Protein AF-A0A7J4SCI4-F1 (afdb_monomer_lite)

Foldseek 3Di:
DDQDAAAAEEDEPDALVLPDPSSVVLVVCVVVVGQYKYQDQQQDIDTPPDDSDDDHHALVRHPLLVVCARYQEYEYELVLCVDDPRSVSNVVVNLVVCVVNVHAYAYEYDDDPVCSCSSCVVCQVVLVSHQEYEEELVNLQVVCVVVVHDDDSDPVRSLVSQLVCCVVSVRQWYKYDYQPNQWIWIHHPVGIDIDGNDPPPPDD

Secondary structure (DSSP, 8-state):
-PPPTTEEEE-----TT--SHHHHHHHHHHHTT--EEEE-TTS-EEESSPP-------GGG--HHHHHTTEEEEEEEGGGGSS-HHHHHHHHHHHHHHHHTTPEEEEE----GGGHHHHHHHHGGGGGGEEEEEEEHHHHHHHHHHTTPPP--SHHHHHHHHHHHHHHH--SEEEEEETTTTEEEEEETTEEEEEE-PPP----

pLDDT: mean 89.75, std 12.78, range [29.55, 98.12]

Structure (mmCIF, N/CA/C/O backbone):
data_AF-A0A7J4SCI4-F1
#
_entry.id   AF-A0A7J4SCI4-F1
#
loop_
_atom_site.group_PDB
_atom_site.id
_atom_site.type_symbol
_atom_site.label_atom_id
_atom_site.label_alt_id
_atom_site.label_comp_id
_atom_site.label_asym_id
_atom_site.label_entity_id
_atom_site.label_seq_id
_atom_site.pdbx_PDB_ins_code
_atom_site.Cartn_x
_atom_site.Cartn_y
_atom_site.Cartn_z
_atom_site.occupancy
_atom_site.B_iso_or_equiv
_atom_site.auth_seq_id
_atom_site.auth_comp_id
_atom_site.auth_asym_id
_atom_site.auth_atom_id
_atom_site.pdbx_PDB_model_num
ATOM 1 N N . MET A 1 1 ? 10.887 -16.632 -19.669 1.00 59.00 1 MET A N 1
ATOM 2 C CA . MET A 1 1 ? 9.845 -17.418 -18.967 1.00 59.00 1 MET A CA 1
ATOM 3 C C . MET A 1 1 ? 8.505 -16.771 -19.295 1.00 59.00 1 MET A C 1
ATOM 5 O O . MET A 1 1 ? 8.490 -15.555 -19.408 1.00 59.00 1 MET A O 1
ATOM 9 N N . ALA A 1 2 ? 7.427 -17.518 -19.547 1.00 78.19 2 ALA A N 1
ATOM 10 C CA . ALA A 1 2 ? 6.128 -16.898 -19.846 1.00 78.19 2 ALA A CA 1
ATOM 11 C C . ALA A 1 2 ? 5.482 -16.390 -18.546 1.00 78.19 2 ALA A C 1
ATOM 13 O O . ALA A 1 2 ? 5.460 -17.129 -17.561 1.00 78.19 2 ALA A O 1
ATOM 14 N N . ARG A 1 3 ? 4.985 -15.147 -18.533 1.00 84.25 3 ARG A N 1
ATOM 15 C CA . ARG A 1 3 ? 4.351 -14.559 -17.346 1.00 84.25 3 ARG A CA 1
ATOM 16 C C . ARG A 1 3 ? 2.913 -15.088 -17.186 1.00 84.25 3 ARG A C 1
ATOM 18 O O . ARG A 1 3 ? 2.171 -15.082 -18.171 1.00 84.25 3 ARG A O 1
ATOM 25 N N . PRO A 1 4 ? 2.492 -15.537 -15.988 1.00 86.12 4 PRO A N 1
ATOM 26 C CA . PRO A 1 4 ? 1.122 -15.970 -15.754 1.00 86.12 4 PRO A CA 1
ATOM 27 C C . PRO A 1 4 ? 0.154 -14.782 -15.795 1.00 86.12 4 PRO A C 1
ATOM 29 O O . PRO A 1 4 ? 0.479 -13.662 -15.379 1.00 86.12 4 PRO A O 1
ATOM 32 N N . MET A 1 5 ? -1.051 -15.050 -16.303 1.00 90.38 5 MET A N 1
ATOM 33 C CA . MET A 1 5 ? -2.168 -14.108 -16.298 1.00 90.38 5 MET A CA 1
ATOM 34 C C . MET A 1 5 ? -2.769 -14.015 -14.899 1.00 90.38 5 MET A C 1
ATOM 36 O O . MET A 1 5 ? -3.009 -15.026 -14.250 1.00 90.38 5 MET A O 1
ATOM 40 N N . GLY A 1 6 ? -3.073 -12.798 -14.463 1.00 92.25 6 GLY A N 1
ATOM 41 C CA . GLY A 1 6 ? -3.706 -12.542 -13.175 1.00 92.25 6 GLY A CA 1
ATOM 42 C C . GLY A 1 6 ? -2.746 -12.502 -11.983 1.00 92.25 6 GLY A C 1
ATOM 43 O O . GLY A 1 6 ? -3.210 -12.502 -10.843 1.00 92.25 6 GLY A O 1
ATOM 44 N N . ARG A 1 7 ? -1.431 -12.449 -12.235 1.00 95.38 7 ARG A N 1
ATOM 45 C CA . ARG A 1 7 ? -0.393 -12.414 -11.195 1.00 95.38 7 ARG A CA 1
ATOM 46 C C . ARG A 1 7 ? -0.496 -11.195 -10.277 1.00 95.38 7 ARG A C 1
ATOM 48 O O . ARG A 1 7 ? -1.048 -10.155 -10.652 1.00 95.38 7 ARG A O 1
ATOM 55 N N . ILE A 1 8 ? 0.078 -11.334 -9.088 1.00 97.44 8 ILE A N 1
ATOM 56 C CA . ILE A 1 8 ? 0.254 -10.263 -8.106 1.00 97.44 8 ILE A CA 1
ATOM 57 C C . ILE A 1 8 ? 1.709 -9.804 -8.183 1.00 97.44 8 ILE A C 1
ATOM 59 O O . ILE A 1 8 ? 2.610 -10.607 -7.960 1.00 97.44 8 ILE A O 1
ATOM 63 N N . LEU A 1 9 ? 1.942 -8.534 -8.505 1.00 96.44 9 LEU A N 1
ATOM 64 C CA . LEU A 1 9 ? 3.279 -7.953 -8.611 1.00 96.44 9 LEU A CA 1
ATOM 65 C C . LEU A 1 9 ? 3.614 -7.131 -7.373 1.00 96.44 9 LEU A C 1
ATOM 67 O O . LEU A 1 9 ? 2.894 -6.194 -7.047 1.00 96.44 9 LEU A O 1
ATOM 71 N N . GLY A 1 10 ? 4.716 -7.457 -6.708 1.00 94.62 10 GLY A N 1
ATOM 72 C CA . GLY A 1 10 ? 5.330 -6.611 -5.690 1.00 94.62 10 GLY A CA 1
ATOM 73 C C . GLY A 1 10 ? 6.318 -5.624 -6.302 1.00 94.62 10 GLY A C 1
ATOM 74 O O . GLY A 1 10 ? 7.157 -6.015 -7.113 1.00 94.62 10 GLY A O 1
ATOM 75 N N . PHE A 1 11 ? 6.231 -4.359 -5.897 1.00 92.31 11 PHE A N 1
ATOM 76 C CA . PHE A 1 11 ? 7.243 -3.344 -6.173 1.00 92.31 11 PHE A CA 1
ATOM 77 C C . PHE A 1 11 ? 7.423 -2.443 -4.951 1.00 92.31 11 PHE A C 1
ATOM 79 O O . PHE A 1 11 ? 6.489 -1.760 -4.522 1.00 92.31 11 PHE A O 1
ATOM 86 N N . ALA A 1 12 ? 8.629 -2.427 -4.391 1.00 82.00 12 ALA A N 1
ATOM 87 C CA . ALA A 1 12 ? 8.959 -1.555 -3.278 1.00 82.00 12 ALA A CA 1
ATOM 88 C C . ALA A 1 12 ? 10.446 -1.197 -3.256 1.00 82.00 12 ALA A C 1
ATOM 90 O O . ALA A 1 12 ? 11.294 -1.991 -3.653 1.00 82.00 12 ALA A O 1
ATOM 91 N N . SER A 1 13 ? 10.743 -0.023 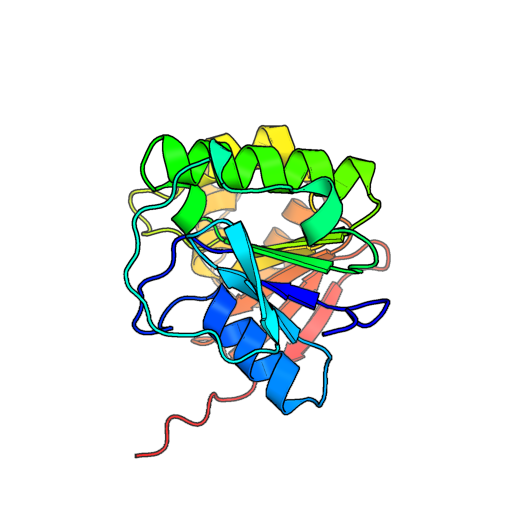-2.704 1.00 71.38 13 SER A N 1
ATOM 92 C CA . SER A 1 13 ? 12.092 0.470 -2.371 1.00 71.38 13 SER A CA 1
ATOM 93 C C . SER A 1 13 ? 12.756 -0.287 -1.196 1.00 71.38 13 SER A C 1
ATOM 95 O O . SER A 1 13 ? 13.824 0.085 -0.722 1.00 71.38 13 SER A O 1
ATOM 97 N N . GLU A 1 14 ? 12.139 -1.369 -0.716 1.00 69.31 14 GLU A N 1
ATOM 98 C CA . GLU A 1 14 ? 12.578 -2.127 0.460 1.00 69.31 14 GLU A CA 1
ATOM 99 C C . GLU A 1 14 ? 14.007 -2.678 0.306 1.00 69.31 14 GLU A C 1
ATOM 101 O O . GLU A 1 14 ? 14.508 -2.869 -0.807 1.00 69.31 14 GLU A O 1
ATOM 106 N N . ASP A 1 15 ? 14.680 -2.866 1.445 1.00 56.97 15 ASP A N 1
ATOM 107 C CA . ASP A 1 15 ? 16.063 -3.336 1.491 1.00 56.97 15 ASP A CA 1
ATOM 108 C C . ASP A 1 15 ? 16.230 -4.713 0.839 1.00 56.97 15 ASP A C 1
ATOM 110 O O . ASP A 1 15 ? 15.318 -5.540 0.804 1.00 56.97 15 ASP A O 1
ATOM 114 N N . SER A 1 16 ? 17.445 -4.976 0.355 1.00 47.44 16 SER A N 1
ATOM 115 C CA . SER A 1 16 ? 17.857 -6.274 -0.195 1.00 47.44 16 SER A CA 1
ATOM 116 C C . SER A 1 16 ? 17.871 -7.405 0.842 1.00 47.44 16 SER A C 1
ATOM 118 O O . SER A 1 16 ? 18.417 -8.460 0.567 1.00 47.44 16 SER A O 1
ATOM 120 N N . GLU A 1 17 ? 17.371 -7.165 2.056 1.00 54.75 17 GLU A N 1
ATOM 121 C CA . GLU A 1 17 ? 17.195 -8.172 3.103 1.00 54.75 17 GLU A CA 1
ATOM 122 C C . GLU A 1 17 ? 15.737 -8.671 3.169 1.00 54.75 17 GLU A C 1
ATOM 124 O O . GLU A 1 17 ? 15.415 -9.535 3.985 1.00 54.75 17 GLU A O 1
ATOM 129 N N . GLY A 1 18 ? 14.836 -8.138 2.327 1.00 61.44 18 GLY A N 1
ATOM 130 C CA . GLY A 1 18 ? 13.443 -8.584 2.250 1.00 61.44 18 GLY A CA 1
ATOM 131 C C . GLY A 1 18 ? 12.624 -8.248 3.500 1.00 61.44 18 GLY A C 1
ATOM 132 O O . GLY A 1 18 ? 11.619 -8.894 3.788 1.00 61.44 18 GLY A O 1
ATOM 133 N N . THR A 1 19 ? 13.028 -7.246 4.284 1.00 68.06 19 THR A N 1
ATOM 134 C CA . THR A 1 19 ? 12.401 -6.986 5.594 1.00 68.06 19 THR A CA 1
ATOM 135 C C . THR A 1 19 ? 11.194 -6.054 5.530 1.00 68.06 19 THR A C 1
ATOM 137 O O . THR A 1 19 ? 10.562 -5.758 6.549 1.00 68.06 19 THR A O 1
ATOM 140 N N . GLY A 1 20 ? 10.861 -5.549 4.347 1.00 83.38 20 GLY A N 1
ATOM 141 C CA . GLY A 1 20 ? 9.793 -4.581 4.202 1.00 83.38 20 GLY A CA 1
ATOM 142 C C . GLY A 1 20 ? 8.387 -5.180 4.100 1.00 83.38 20 GLY A C 1
ATOM 143 O O . GLY A 1 20 ? 8.168 -6.393 4.019 1.00 83.38 20 GLY A O 1
ATOM 144 N N . VAL A 1 21 ? 7.392 -4.297 4.176 1.00 88.56 21 VAL A N 1
ATOM 145 C CA . VAL A 1 21 ? 5.981 -4.679 4.288 1.00 88.56 21 VAL 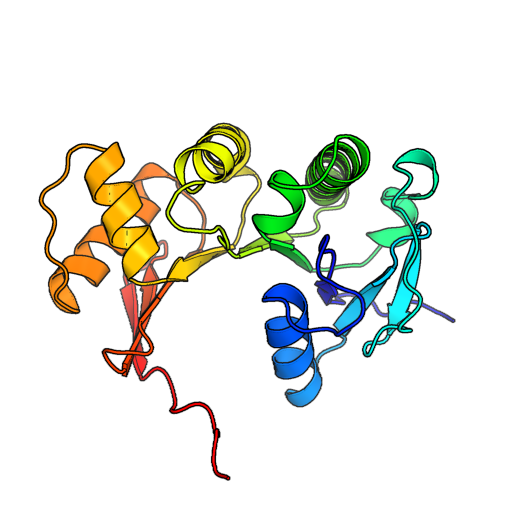A CA 1
ATOM 146 C C . VAL A 1 21 ? 5.439 -5.322 3.012 1.00 88.56 21 VAL A C 1
ATOM 148 O O . VAL A 1 21 ? 4.602 -6.222 3.103 1.00 88.56 21 VAL A O 1
ATOM 151 N N . VAL A 1 22 ? 5.907 -4.903 1.833 1.00 91.44 22 VAL A N 1
ATOM 152 C CA . VAL A 1 22 ? 5.504 -5.498 0.554 1.00 91.44 22 VAL A CA 1
ATOM 153 C C . VAL A 1 22 ? 6.096 -6.893 0.443 1.00 91.44 22 VAL A C 1
ATOM 155 O O . VAL A 1 22 ? 5.364 -7.813 0.082 1.00 91.44 22 VAL A O 1
ATOM 158 N N . HIS A 1 23 ? 7.362 -7.082 0.826 1.00 90.50 23 HIS A N 1
ATOM 159 C CA . HIS A 1 23 ? 7.976 -8.408 0.883 1.00 90.50 23 HIS A CA 1
ATOM 160 C C . HIS A 1 23 ? 7.233 -9.341 1.854 1.00 90.50 23 HIS A C 1
ATOM 162 O O . HIS A 1 23 ? 6.891 -10.466 1.491 1.00 90.50 23 HIS A O 1
ATOM 168 N N . ALA A 1 24 ? 6.873 -8.870 3.052 1.00 89.94 24 ALA A N 1
ATOM 169 C CA . ALA A 1 24 ? 6.115 -9.665 4.023 1.00 89.94 24 ALA A CA 1
ATOM 170 C C . ALA A 1 24 ? 4.729 -10.098 3.497 1.00 89.94 24 ALA A C 1
ATOM 172 O O . ALA A 1 24 ? 4.306 -11.246 3.689 1.00 89.94 24 ALA A O 1
ATOM 173 N N . VAL A 1 25 ? 4.019 -9.200 2.804 1.00 91.56 25 VAL A N 1
ATOM 174 C CA . VAL A 1 25 ? 2.730 -9.520 2.169 1.00 91.56 25 VAL A CA 1
ATOM 175 C C . VAL A 1 25 ? 2.918 -10.478 0.992 1.00 91.56 25 VAL A C 1
ATOM 177 O O . VAL A 1 25 ? 2.173 -11.451 0.885 1.00 91.56 25 VAL A O 1
ATOM 180 N N . ALA A 1 26 ? 3.928 -10.257 0.148 1.00 92.62 26 ALA A N 1
ATOM 181 C CA . ALA A 1 26 ? 4.276 -11.135 -0.967 1.00 92.62 26 ALA A CA 1
ATOM 182 C C . ALA A 1 26 ? 4.595 -12.561 -0.487 1.00 92.62 26 ALA A C 1
ATOM 184 O O . ALA A 1 26 ? 4.033 -13.518 -1.015 1.00 92.62 26 ALA A O 1
ATOM 185 N N . SER A 1 27 ? 5.396 -12.694 0.573 1.00 92.56 27 SER A N 1
ATOM 186 C CA . SER A 1 27 ? 5.711 -13.967 1.231 1.00 92.56 27 SER A CA 1
ATOM 187 C C . SER A 1 27 ? 4.454 -14.690 1.719 1.00 92.56 27 SER A C 1
ATOM 189 O O . SER A 1 27 ? 4.241 -15.868 1.426 1.00 92.56 27 SER A O 1
ATOM 191 N N . SER A 1 28 ? 3.563 -13.961 2.398 1.00 92.56 28 SER A N 1
ATOM 192 C CA . SER A 1 28 ? 2.303 -14.514 2.909 1.00 92.56 28 SER A CA 1
ATOM 193 C C . SER A 1 28 ? 1.387 -14.992 1.779 1.00 92.56 28 SER A C 1
ATOM 195 O O . SER A 1 28 ? 0.795 -16.064 1.870 1.00 92.56 28 SER A O 1
ATOM 197 N N . LEU A 1 29 ? 1.277 -14.221 0.693 1.00 94.75 29 LEU A N 1
ATOM 198 C CA . LEU A 1 29 ? 0.485 -14.588 -0.483 1.00 94.75 29 LEU A CA 1
ATOM 199 C C . LEU A 1 29 ? 1.087 -15.785 -1.225 1.00 94.75 29 LEU A C 1
ATOM 201 O O . LEU A 1 29 ? 0.344 -16.669 -1.645 1.00 94.75 29 LEU A O 1
ATOM 205 N N . HIS A 1 30 ? 2.411 -15.845 -1.345 1.00 93.88 30 HIS A N 1
ATOM 206 C CA . HIS A 1 30 ? 3.110 -16.981 -1.936 1.00 93.88 30 HIS A CA 1
ATOM 207 C C . HIS A 1 30 ? 2.874 -18.268 -1.128 1.00 93.88 30 HIS A C 1
ATOM 209 O O . HIS A 1 30 ? 2.548 -19.302 -1.703 1.00 93.88 30 HIS A O 1
ATOM 215 N N . GLY A 1 31 ? 2.912 -18.193 0.208 1.00 94.25 31 GLY A N 1
ATOM 216 C CA . GLY A 1 31 ? 2.561 -19.313 1.092 1.00 94.25 31 GLY A CA 1
ATOM 217 C C . GLY A 1 31 ? 1.103 -19.786 0.973 1.00 94.25 31 GLY A C 1
ATOM 218 O O . GLY A 1 31 ? 0.789 -20.910 1.360 1.00 94.25 31 GLY A O 1
ATOM 219 N N . LEU A 1 32 ? 0.218 -18.959 0.405 1.00 94.94 32 LEU A N 1
ATOM 220 C CA . LEU A 1 32 ? -1.168 -19.300 0.061 1.00 94.94 32 LEU A CA 1
ATOM 221 C C . LEU A 1 32 ? -1.325 -19.791 -1.391 1.00 94.94 32 LEU A C 1
ATOM 223 O O . LEU A 1 32 ? -2.441 -19.761 -1.918 1.00 94.94 32 LEU A O 1
ATOM 227 N N . ASP A 1 33 ? -0.229 -20.210 -2.032 1.00 93.69 33 ASP A N 1
ATOM 228 C CA . ASP A 1 33 ? -0.187 -20.718 -3.410 1.00 93.69 33 ASP A CA 1
ATOM 229 C C . ASP A 1 33 ? -0.743 -19.703 -4.429 1.00 93.69 33 ASP A C 1
ATOM 231 O O . ASP A 1 33 ? -1.525 -20.018 -5.327 1.00 93.69 33 ASP A O 1
ATOM 235 N N . ARG A 1 34 ? -0.405 -18.419 -4.235 1.00 95.00 34 ARG A N 1
ATOM 236 C CA . ARG A 1 34 ? -0.718 -17.347 -5.190 1.00 95.00 34 ARG A CA 1
ATOM 237 C C . ARG A 1 34 ? 0.463 -17.096 -6.116 1.00 95.00 34 ARG A C 1
ATOM 239 O O . ARG A 1 34 ? 1.615 -17.113 -5.688 1.00 95.00 34 ARG A O 1
ATOM 246 N N . ASP A 1 35 ? 0.152 -16.769 -7.369 1.00 94.81 35 ASP A N 1
ATOM 247 C CA . ASP A 1 35 ? 1.131 -16.367 -8.381 1.00 94.81 35 ASP A CA 1
ATOM 248 C C . ASP A 1 35 ? 1.694 -14.973 -8.066 1.00 94.81 35 ASP A C 1
ATOM 250 O O . ASP A 1 35 ? 1.234 -13.954 -8.592 1.00 94.81 35 ASP A O 1
ATOM 254 N N . VAL A 1 36 ? 2.681 -14.933 -7.172 1.00 96.06 36 VAL A N 1
ATOM 255 C CA . VAL A 1 36 ? 3.377 -13.712 -6.762 1.00 96.06 36 VAL A CA 1
ATOM 256 C C . VAL A 1 36 ? 4.659 -13.549 -7.566 1.00 96.06 36 VAL A C 1
ATOM 258 O O . VAL A 1 36 ? 5.466 -14.470 -7.692 1.00 96.06 36 VAL A O 1
ATOM 261 N N . TRP A 1 37 ? 4.832 -12.357 -8.117 1.00 95.44 37 TRP A N 1
ATOM 262 C CA . TRP A 1 37 ? 6.000 -11.931 -8.871 1.00 95.44 37 TRP A CA 1
ATOM 263 C C . TRP A 1 37 ? 6.561 -10.656 -8.249 1.00 95.44 37 TRP A C 1
ATOM 265 O O . TRP A 1 37 ? 5.858 -9.928 -7.546 1.00 95.44 37 TRP A O 1
ATOM 275 N N . TRP A 1 38 ? 7.830 -10.382 -8.512 1.00 93.88 38 TRP A N 1
ATOM 276 C CA . TRP A 1 38 ? 8.546 -9.247 -7.956 1.00 93.88 38 TRP A CA 1
ATOM 277 C C . TRP A 1 38 ? 9.225 -8.448 -9.058 1.00 93.88 38 TRP A C 1
ATOM 279 O O . TRP A 1 38 ? 9.954 -9.017 -9.872 1.00 93.88 38 TRP A O 1
ATOM 289 N N . ILE A 1 39 ? 8.999 -7.134 -9.061 1.00 93.31 39 ILE A N 1
ATOM 290 C CA . ILE A 1 39 ? 9.715 -6.193 -9.919 1.00 93.31 39 ILE A CA 1
ATOM 291 C C . ILE A 1 39 ? 11.021 -5.826 -9.215 1.00 93.31 39 ILE A C 1
ATOM 293 O O . ILE A 1 39 ? 11.030 -5.229 -8.138 1.00 93.31 39 ILE A O 1
ATOM 297 N N . GLN A 1 40 ? 12.128 -6.209 -9.834 1.00 90.75 40 GLN A N 1
ATOM 298 C CA . GLN A 1 40 ? 13.474 -5.956 -9.351 1.00 90.75 40 GLN A CA 1
ATOM 299 C C . GLN A 1 40 ? 13.895 -4.509 -9.618 1.00 90.75 40 GLN A C 1
ATOM 301 O O . GLN A 1 40 ? 13.360 -3.811 -10.481 1.00 90.75 40 GLN A O 1
ATOM 306 N N . ARG A 1 41 ? 14.909 -4.063 -8.875 1.00 88.81 41 ARG A N 1
ATOM 307 C CA . ARG A 1 41 ? 15.424 -2.686 -8.931 1.00 88.81 41 ARG A CA 1
ATOM 308 C C . ARG A 1 41 ? 16.082 -2.338 -10.275 1.00 88.81 41 ARG A C 1
ATOM 310 O O . ARG A 1 41 ? 16.196 -1.163 -10.603 1.00 88.81 41 ARG A O 1
ATOM 317 N N . ASP A 1 42 ? 16.457 -3.345 -11.066 1.00 89.88 42 ASP A N 1
ATOM 318 C CA . ASP A 1 42 ? 17.030 -3.201 -12.412 1.00 89.88 42 ASP A CA 1
ATOM 319 C C . ASP A 1 42 ? 15.994 -3.192 -13.550 1.00 89.88 42 ASP A C 1
ATOM 321 O O . ASP A 1 42 ? 16.373 -3.253 -14.719 1.00 89.88 42 ASP A O 1
ATOM 325 N N . GLY A 1 43 ? 14.699 -3.121 -13.226 1.00 91.31 43 GLY A N 1
ATOM 326 C CA . GLY A 1 43 ? 13.625 -3.071 -14.217 1.00 91.31 43 GLY A CA 1
ATOM 327 C C . GLY A 1 43 ? 13.223 -4.426 -14.799 1.00 91.31 43 GLY A C 1
ATOM 328 O O . GLY A 1 43 ? 12.388 -4.470 -15.699 1.00 91.31 43 GLY A O 1
ATOM 329 N N . THR A 1 44 ? 13.773 -5.533 -14.290 1.00 92.06 44 THR A N 1
ATOM 330 C CA . THR A 1 44 ? 13.317 -6.891 -14.623 1.00 92.06 44 THR A CA 1
ATOM 331 C C . THR A 1 44 ? 12.289 -7.406 -13.614 1.00 92.06 44 THR A C 1
ATOM 333 O O . THR A 1 44 ? 12.164 -6.872 -12.515 1.00 92.06 44 THR A O 1
ATOM 336 N N . ASP A 1 45 ? 11.554 -8.466 -13.951 1.00 92.69 45 ASP A N 1
ATOM 337 C CA . ASP A 1 45 ? 10.669 -9.167 -13.019 1.00 92.69 45 ASP A CA 1
ATOM 338 C C . ASP A 1 45 ? 10.987 -10.662 -12.913 1.00 92.69 45 ASP A C 1
ATOM 340 O O . ASP A 1 45 ? 11.513 -11.288 -13.836 1.00 92.69 45 ASP A O 1
ATOM 344 N N . CYS A 1 46 ? 10.666 -11.249 -11.761 1.00 92.38 46 CYS A N 1
ATOM 345 C CA . CYS A 1 46 ? 10.852 -12.673 -11.496 1.00 92.38 46 CYS A CA 1
ATOM 346 C C . CYS A 1 46 ? 9.710 -13.239 -10.635 1.00 92.38 46 CYS A C 1
ATOM 348 O O . CYS A 1 46 ? 9.058 -12.484 -9.908 1.00 92.38 46 CYS A O 1
ATOM 350 N N . PRO A 1 47 ? 9.437 -14.556 -10.692 1.00 93.38 47 PRO A N 1
ATOM 351 C CA . PRO A 1 47 ? 8.606 -15.212 -9.688 1.00 93.38 47 PRO A CA 1
ATOM 352 C C . PRO A 1 47 ? 9.201 -15.012 -8.293 1.00 93.38 47 PRO A C 1
ATOM 354 O O . PRO A 1 47 ? 10.415 -15.090 -8.128 1.00 93.38 47 PRO A O 1
ATOM 357 N N . TYR A 1 48 ? 8.354 -14.787 -7.294 1.00 91.06 48 TYR A N 1
ATOM 358 C CA . TYR A 1 48 ? 8.796 -14.701 -5.904 1.00 91.06 48 TYR A CA 1
ATOM 359 C C . TYR A 1 48 ? 9.392 -16.053 -5.441 1.00 91.06 48 TYR A C 1
ATOM 361 O O . TYR A 1 48 ? 8.816 -17.095 -5.774 1.00 91.06 48 TYR A O 1
ATOM 369 N N . PRO A 1 49 ? 10.492 -16.077 -4.658 1.00 89.56 49 PRO A N 1
ATOM 370 C CA . PRO A 1 49 ? 11.181 -14.939 -4.037 1.00 89.56 49 PRO A CA 1
ATOM 371 C C . PRO A 1 49 ? 12.136 -14.190 -4.983 1.00 89.56 49 PRO A C 1
ATOM 373 O O . PRO A 1 49 ? 12.699 -14.800 -5.891 1.00 89.56 49 PRO A O 1
ATOM 376 N N . PRO A 1 50 ? 12.338 -12.876 -4.767 1.00 85.94 50 PRO A N 1
ATOM 377 C CA . PRO A 1 50 ? 13.271 -12.089 -5.563 1.00 85.94 50 PRO A CA 1
ATOM 378 C C . PRO A 1 50 ? 14.730 -12.490 -5.337 1.00 85.94 50 PRO A C 1
ATOM 380 O O . PRO A 1 50 ? 15.085 -13.091 -4.325 1.00 85.94 50 PRO A O 1
ATOM 383 N N . THR A 1 51 ? 15.587 -12.110 -6.282 1.00 76.44 51 THR A N 1
ATOM 384 C CA . THR A 1 51 ? 17.044 -12.210 -6.150 1.00 76.44 51 THR A CA 1
ATOM 385 C C . THR A 1 51 ? 17.592 -11.060 -5.296 1.00 76.44 51 THR A C 1
ATOM 387 O O . THR A 1 51 ? 17.352 -9.895 -5.612 1.00 76.44 51 THR A O 1
ATOM 390 N N . ASP A 1 52 ? 18.360 -11.379 -4.245 1.00 63.62 52 ASP A N 1
ATOM 391 C CA . ASP A 1 52 ? 19.002 -10.409 -3.337 1.00 63.62 52 ASP A CA 1
ATOM 392 C C . ASP A 1 52 ? 20.222 -9.734 -3.982 1.00 63.62 52 ASP A C 1
ATOM 394 O O . ASP A 1 52 ? 21.374 -9.936 -3.590 1.00 63.62 52 ASP A O 1
ATOM 398 N N . GLU A 1 53 ? 19.985 -8.910 -4.998 1.00 64.81 53 GLU A N 1
ATOM 399 C CA . GLU A 1 53 ? 21.010 -8.017 -5.529 1.00 64.81 53 GLU A CA 1
ATOM 400 C C . GLU A 1 53 ? 20.683 -6.576 -5.137 1.00 64.81 53 GLU A C 1
ATOM 402 O O . GLU A 1 53 ? 19.752 -5.957 -5.654 1.00 64.81 53 GLU A O 1
ATOM 407 N N . SER A 1 54 ? 21.476 -6.026 -4.212 1.00 66.88 54 SER A N 1
ATOM 408 C CA . SER A 1 54 ? 21.443 -4.598 -3.899 1.00 66.88 54 SER A CA 1
ATOM 409 C C . SER A 1 54 ? 21.883 -3.807 -5.133 1.00 66.88 54 SER A C 1
ATOM 411 O O . SER A 1 54 ? 23.063 -3.782 -5.492 1.00 66.88 54 SER A O 1
ATOM 413 N N . LYS A 1 55 ? 20.908 -3.209 -5.819 1.00 74.62 55 LYS A N 1
ATOM 414 C CA . LYS A 1 55 ? 21.096 -2.350 -6.992 1.00 74.62 55 LYS A CA 1
ATOM 415 C C . LYS A 1 55 ? 20.410 -1.014 -6.761 1.00 74.62 55 LYS A C 1
ATOM 417 O O . LYS A 1 55 ? 19.326 -0.961 -6.183 1.00 74.62 55 LYS A O 1
ATOM 422 N N . GLU A 1 56 ? 21.011 0.067 -7.238 1.00 85.12 56 GLU A N 1
ATOM 423 C CA . GLU A 1 56 ? 20.335 1.364 -7.305 1.00 85.12 56 GLU A CA 1
ATOM 424 C C . GLU A 1 56 ? 19.152 1.291 -8.283 1.00 85.12 56 GLU A C 1
ATOM 426 O O . GLU A 1 56 ? 19.178 0.528 -9.251 1.00 85.12 56 GLU A O 1
ATOM 431 N N . ILE A 1 57 ? 18.094 2.058 -8.007 1.00 88.50 57 ILE A N 1
ATOM 432 C CA . ILE A 1 57 ? 16.950 2.168 -8.915 1.00 88.50 57 ILE A CA 1
ATOM 433 C C . ILE A 1 57 ? 17.266 3.250 -9.946 1.00 88.50 57 ILE A C 1
ATOM 435 O O . ILE A 1 57 ? 17.661 4.360 -9.604 1.00 88.50 57 ILE A O 1
ATOM 439 N N . HIS A 1 58 ? 17.041 2.931 -11.219 1.00 91.00 58 HIS A N 1
ATOM 440 C CA . HIS A 1 58 ? 17.056 3.906 -12.304 1.00 91.00 58 HIS A CA 1
ATOM 441 C C . HIS A 1 58 ? 15.714 3.853 -13.025 1.00 91.00 58 HIS A C 1
ATOM 443 O O . HIS A 1 58 ? 15.394 2.851 -13.663 1.00 91.00 58 HIS A O 1
ATOM 449 N N . ARG A 1 59 ? 14.933 4.935 -12.986 1.00 90.44 59 ARG A N 1
ATOM 450 C CA . ARG A 1 59 ? 13.564 4.974 -13.535 1.00 90.44 59 ARG A CA 1
ATOM 451 C C . ARG A 1 59 ? 13.479 4.607 -15.019 1.00 90.44 59 ARG A C 1
ATOM 453 O O . ARG A 1 59 ? 12.460 4.100 -15.472 1.00 90.44 59 ARG A O 1
ATOM 460 N N . ALA A 1 60 ? 14.555 4.838 -15.771 1.00 93.25 60 ALA A N 1
ATOM 461 C CA . ALA A 1 60 ? 14.664 4.498 -17.188 1.00 93.25 60 ALA A CA 1
ATOM 462 C C . ALA A 1 60 ? 14.821 2.991 -17.470 1.00 93.25 60 ALA A C 1
ATOM 464 O O . ALA A 1 60 ? 14.692 2.586 -18.621 1.00 93.25 60 ALA A O 1
ATOM 465 N N . ALA A 1 61 ? 15.102 2.168 -16.456 1.00 93.75 61 ALA A N 1
ATOM 466 C CA . ALA A 1 61 ? 15.241 0.722 -16.619 1.00 93.75 61 ALA A CA 1
ATOM 467 C C . ALA A 1 61 ? 13.887 -0.006 -16.721 1.00 93.75 61 ALA A C 1
ATOM 469 O O . ALA A 1 61 ? 13.836 -1.141 -17.184 1.00 93.75 61 ALA A O 1
ATOM 470 N N . PHE A 1 62 ? 12.793 0.634 -16.302 1.00 95.56 62 PHE A N 1
ATOM 471 C CA . PHE A 1 62 ? 11.485 -0.003 -16.185 1.00 95.56 62 PHE A CA 1
ATOM 472 C C . PHE A 1 62 ? 10.653 0.185 -17.455 1.00 95.56 62 PHE A C 1
ATOM 474 O O . PHE A 1 62 ? 10.162 1.281 -17.737 1.00 95.56 62 PHE A O 1
ATOM 481 N N . ASP A 1 63 ? 10.415 -0.909 -18.177 1.00 96.50 63 ASP A N 1
ATOM 482 C CA . ASP A 1 63 ? 9.322 -0.983 -19.146 1.00 96.50 63 ASP A CA 1
ATOM 483 C C . ASP A 1 63 ? 8.027 -1.351 -18.410 1.00 96.50 63 ASP A C 1
ATOM 485 O O . ASP A 1 63 ? 7.647 -2.516 -18.297 1.00 96.50 63 ASP A O 1
ATOM 489 N N . TRP A 1 64 ? 7.360 -0.341 -17.845 1.00 96.62 64 TRP A N 1
ATOM 490 C CA . TRP A 1 64 ? 6.153 -0.548 -17.039 1.00 96.62 64 TRP A CA 1
ATOM 491 C C . TRP A 1 64 ? 5.015 -1.220 -17.805 1.00 96.62 64 TRP A C 1
ATOM 493 O O . TRP A 1 64 ? 4.248 -1.965 -17.199 1.00 96.62 64 TRP A O 1
ATOM 503 N N . HIS A 1 65 ? 4.915 -0.986 -19.115 1.00 94.94 65 HIS A N 1
ATOM 504 C CA . HIS A 1 65 ? 3.909 -1.637 -19.947 1.00 94.94 65 HIS A CA 1
ATOM 505 C C . HIS A 1 65 ? 4.148 -3.150 -19.979 1.00 94.94 65 HIS A C 1
ATOM 507 O O . HIS A 1 65 ? 3.250 -3.929 -19.660 1.00 94.94 65 HIS A O 1
ATOM 513 N N . ASP A 1 66 ? 5.376 -3.576 -20.288 1.00 95.38 66 ASP A N 1
ATOM 514 C CA . ASP A 1 66 ? 5.729 -4.997 -20.323 1.00 95.38 66 ASP A CA 1
ATOM 515 C C . ASP A 1 66 ? 5.647 -5.659 -18.934 1.00 95.38 66 ASP A C 1
ATOM 517 O O . ASP A 1 66 ? 5.096 -6.758 -18.787 1.00 95.38 66 ASP A O 1
ATOM 521 N N . LEU A 1 67 ? 6.136 -4.967 -17.899 1.00 96.25 67 LEU A N 1
ATOM 522 C CA . LEU A 1 67 ? 6.141 -5.451 -16.516 1.00 96.25 67 LEU A CA 1
ATOM 523 C C . LEU A 1 67 ? 4.727 -5.695 -15.980 1.00 96.25 67 LEU A C 1
ATOM 525 O O . LEU A 1 67 ? 4.487 -6.713 -15.327 1.00 96.25 67 LEU A O 1
ATOM 529 N N . LEU A 1 68 ? 3.780 -4.796 -16.262 1.00 96.38 68 LEU A N 1
ATOM 530 C CA . LEU A 1 68 ? 2.405 -4.874 -15.756 1.00 96.38 68 LEU A CA 1
ATOM 531 C C . LEU A 1 68 ? 1.470 -5.686 -16.660 1.00 96.38 68 LEU A C 1
ATOM 533 O O . LEU A 1 68 ? 0.384 -6.067 -16.225 1.00 96.38 68 LEU A O 1
ATOM 537 N N . ASN A 1 69 ? 1.885 -6.023 -17.883 1.00 93.25 69 ASN A N 1
ATOM 538 C CA . ASN A 1 69 ? 1.050 -6.759 -18.827 1.00 93.25 69 ASN A CA 1
ATOM 539 C C . ASN A 1 69 ? 0.534 -8.081 -18.231 1.00 93.25 69 ASN A C 1
ATOM 541 O O . ASN A 1 69 ? 1.306 -8.979 -17.871 1.00 93.25 69 ASN A O 1
ATOM 545 N N . GLY A 1 70 ? -0.790 -8.203 -18.129 1.00 90.94 70 GLY A N 1
ATOM 546 C CA . GLY A 1 70 ? -1.468 -9.383 -17.599 1.00 90.94 70 GLY A CA 1
ATOM 547 C C . GLY A 1 70 ? -1.413 -9.519 -16.076 1.00 90.94 70 GLY A C 1
ATOM 548 O O . GLY A 1 70 ? -1.904 -10.519 -15.549 1.00 90.94 70 GLY A O 1
ATOM 549 N N . ALA A 1 71 ? -0.848 -8.548 -15.355 1.00 96.88 71 ALA A N 1
ATOM 550 C CA . ALA A 1 71 ? -0.930 -8.491 -13.904 1.00 96.88 71 ALA A CA 1
ATOM 551 C C . ALA A 1 71 ? -2.336 -8.083 -13.456 1.00 96.88 71 ALA A C 1
ATOM 553 O O . ALA A 1 71 ? -3.003 -7.261 -14.080 1.00 96.88 71 ALA A O 1
ATOM 554 N N . ARG A 1 72 ? -2.810 -8.673 -12.356 1.00 97.50 72 ARG A N 1
ATOM 555 C CA . ARG A 1 72 ? -4.087 -8.279 -11.750 1.00 97.50 72 ARG A CA 1
ATOM 556 C C . ARG A 1 72 ? -3.897 -7.211 -10.688 1.00 97.50 72 ARG A C 1
ATOM 558 O O . ARG A 1 72 ? -4.735 -6.317 -10.577 1.00 97.50 72 ARG A O 1
ATOM 565 N N . TRP A 1 73 ? -2.836 -7.354 -9.902 1.00 97.94 73 TRP A N 1
ATOM 566 C CA . TRP A 1 73 ? -2.558 -6.534 -8.733 1.00 97.94 73 TRP A CA 1
ATOM 567 C C . TRP A 1 73 ? -1.124 -6.023 -8.763 1.00 97.94 73 TRP A C 1
ATOM 569 O O . TRP A 1 73 ? -0.209 -6.786 -9.064 1.00 97.94 73 TRP A O 1
ATOM 579 N N . LEU A 1 74 ? -0.951 -4.765 -8.376 1.00 97.81 74 LEU A N 1
ATOM 580 C CA . LEU A 1 74 ? 0.321 -4.143 -8.045 1.00 97.81 74 LEU A CA 1
ATOM 581 C C . LEU A 1 74 ? 0.313 -3.806 -6.546 1.00 97.81 74 LEU A C 1
ATOM 583 O O . LEU A 1 74 ? -0.544 -3.055 -6.076 1.00 97.81 74 LEU A O 1
ATOM 587 N N . LEU A 1 75 ? 1.253 -4.380 -5.800 1.00 96.44 75 LEU A N 1
ATOM 588 C CA . LEU A 1 75 ? 1.503 -4.106 -4.389 1.00 96.44 75 LEU A CA 1
ATOM 589 C C . LEU A 1 75 ? 2.619 -3.067 -4.276 1.00 96.44 75 LEU A C 1
ATOM 591 O O . LEU A 1 75 ? 3.715 -3.285 -4.792 1.00 96.44 75 LEU A O 1
ATOM 595 N N . THR A 1 76 ? 2.356 -1.965 -3.577 1.00 94.88 76 THR A N 1
ATOM 596 C CA . THR A 1 76 ? 3.354 -0.917 -3.295 1.00 94.88 76 THR A CA 1
ATOM 597 C C . THR A 1 76 ? 3.265 -0.441 -1.848 1.00 94.88 76 THR A C 1
ATOM 599 O O . THR A 1 76 ? 2.266 -0.691 -1.168 1.00 94.88 76 THR A O 1
ATOM 602 N N . SER A 1 77 ? 4.300 0.254 -1.369 1.00 92.00 77 SER A N 1
ATOM 603 C CA . SER A 1 77 ? 4.331 0.817 -0.016 1.00 92.00 77 SER A CA 1
ATOM 604 C C . SER A 1 77 ? 4.812 2.261 0.052 1.00 92.00 77 SER A C 1
ATOM 606 O O . SER A 1 77 ? 5.519 2.753 -0.833 1.00 92.00 77 SER A O 1
ATOM 608 N N . GLY A 1 78 ? 4.452 2.921 1.158 1.00 89.69 78 GLY A N 1
ATOM 609 C CA . GLY A 1 78 ? 4.840 4.299 1.461 1.00 89.69 78 GLY A CA 1
ATOM 610 C C . GLY A 1 78 ? 6.347 4.535 1.571 1.00 89.69 78 GLY A C 1
ATOM 611 O O . GLY A 1 78 ? 6.798 5.638 1.271 1.00 89.69 78 GLY A O 1
ATOM 612 N N . ARG A 1 79 ? 7.159 3.514 1.881 1.00 85.62 79 ARG A N 1
ATOM 613 C CA . ARG A 1 79 ? 8.624 3.665 1.887 1.00 85.62 79 ARG A CA 1
ATOM 614 C C . ARG A 1 79 ? 9.195 4.073 0.533 1.00 85.62 79 ARG A C 1
ATOM 616 O O . ARG A 1 79 ? 10.108 4.887 0.504 1.00 85.62 79 ARG A O 1
ATOM 623 N N . SER A 1 80 ? 8.594 3.623 -0.569 1.00 84.88 80 SER A N 1
ATOM 624 C CA . SER A 1 80 ? 9.022 4.015 -1.924 1.00 84.88 80 SER A CA 1
ATOM 625 C C . SER A 1 80 ? 8.811 5.501 -2.221 1.00 84.88 80 SER A C 1
ATOM 627 O O . SER A 1 80 ? 9.448 6.047 -3.112 1.00 84.88 80 SER A O 1
ATOM 629 N N . ILE A 1 81 ? 7.939 6.172 -1.462 1.00 90.88 81 ILE A N 1
ATOM 630 C CA . ILE A 1 81 ? 7.726 7.621 -1.549 1.00 90.88 81 ILE A CA 1
ATOM 631 C C . ILE A 1 81 ? 8.807 8.384 -0.771 1.00 90.88 81 ILE A C 1
ATOM 633 O O . ILE A 1 81 ? 9.152 9.504 -1.135 1.00 90.88 81 ILE A O 1
ATOM 637 N N . LEU A 1 82 ? 9.329 7.788 0.304 1.00 88.81 82 LEU A N 1
ATOM 638 C CA . LEU A 1 82 ? 10.378 8.370 1.150 1.00 88.81 82 LEU A CA 1
ATOM 639 C C . LEU A 1 82 ? 11.796 8.126 0.621 1.00 88.81 82 LEU A C 1
ATOM 641 O O . LEU A 1 82 ? 12.751 8.598 1.244 1.00 88.81 82 LEU A O 1
ATOM 645 N N . GLY A 1 83 ? 11.905 7.372 -0.470 1.00 86.19 83 GLY A N 1
ATOM 646 C CA . GLY A 1 83 ? 13.139 7.083 -1.180 1.00 86.19 83 GLY A CA 1
ATOM 647 C C . GLY A 1 83 ? 13.761 8.300 -1.862 1.00 86.19 83 GLY A C 1
ATOM 648 O O . GLY A 1 83 ? 13.366 9.449 -1.639 1.00 86.19 83 GLY A O 1
ATOM 649 N N . ASP A 1 84 ? 14.751 8.043 -2.710 1.00 90.25 84 ASP A N 1
ATOM 650 C CA . ASP A 1 84 ? 15.336 9.083 -3.558 1.00 90.25 84 ASP A CA 1
ATOM 651 C C . ASP A 1 84 ? 14.398 9.508 -4.715 1.00 90.25 84 ASP A C 1
ATOM 653 O O . ASP A 1 84 ? 13.269 9.029 -4.866 1.00 90.25 84 ASP A O 1
ATOM 657 N N . GLU A 1 85 ? 14.850 10.458 -5.542 1.00 92.56 85 GLU A N 1
ATOM 658 C CA . GLU A 1 85 ? 14.066 10.950 -6.684 1.00 92.56 85 GLU A CA 1
ATOM 659 C C . GLU A 1 85 ? 13.758 9.842 -7.709 1.00 92.56 85 GLU A C 1
ATOM 661 O O . GLU A 1 85 ? 12.688 9.849 -8.322 1.00 92.56 85 GLU A O 1
ATOM 666 N N . GLU A 1 86 ? 14.669 8.886 -7.900 1.00 93.12 86 GLU A N 1
ATOM 667 C CA . GLU A 1 86 ? 14.504 7.776 -8.839 1.00 93.12 86 GLU A CA 1
ATOM 668 C C . GLU A 1 86 ? 13.472 6.766 -8.324 1.00 93.12 86 GLU A C 1
ATOM 670 O O . GLU A 1 86 ? 12.613 6.316 -9.089 1.00 93.12 86 GLU A O 1
ATOM 675 N N . GLU A 1 87 ? 13.489 6.461 -7.027 1.00 90.88 87 GLU A N 1
ATOM 676 C CA . GLU A 1 87 ? 12.511 5.596 -6.363 1.00 90.88 87 GLU A CA 1
ATOM 677 C C . GLU A 1 87 ? 11.112 6.211 -6.383 1.00 90.88 87 GLU A C 1
ATOM 679 O O . GLU A 1 87 ? 10.152 5.560 -6.814 1.00 90.88 87 GLU A O 1
ATOM 684 N N . PHE A 1 88 ? 11.001 7.489 -6.013 1.00 92.81 88 PHE A N 1
ATOM 685 C CA . PHE A 1 88 ? 9.740 8.219 -6.075 1.00 92.81 88 PHE A CA 1
ATOM 686 C C . PHE A 1 88 ? 9.195 8.285 -7.510 1.00 92.81 88 PHE A C 1
ATOM 688 O O . PHE A 1 88 ? 8.007 8.026 -7.742 1.00 92.81 88 PHE A O 1
ATOM 695 N N . ALA A 1 89 ? 10.048 8.602 -8.491 1.00 94.31 89 ALA A N 1
ATOM 696 C CA . ALA A 1 89 ? 9.653 8.661 -9.896 1.00 94.31 89 ALA A CA 1
ATOM 697 C C . ALA A 1 89 ? 9.188 7.293 -10.414 1.00 94.31 89 ALA A C 1
ATOM 699 O O . ALA A 1 89 ? 8.175 7.218 -11.112 1.00 94.31 89 ALA A O 1
ATOM 700 N N . SER A 1 90 ? 9.881 6.218 -10.035 1.00 94.44 90 SER A N 1
ATOM 701 C CA . SER A 1 90 ? 9.538 4.844 -10.414 1.00 94.44 90 SER A CA 1
ATOM 702 C C . SER A 1 90 ? 8.203 4.413 -9.809 1.00 94.44 90 SER A C 1
ATOM 704 O O . SER A 1 90 ? 7.328 3.947 -10.535 1.00 94.44 90 SER A O 1
ATOM 706 N N . TRP A 1 91 ? 7.980 4.665 -8.515 1.00 94.06 91 TRP A N 1
ATOM 707 C CA . TRP A 1 91 ? 6.684 4.428 -7.868 1.00 94.06 91 TRP A CA 1
ATOM 708 C C . TRP A 1 91 ? 5.555 5.223 -8.535 1.00 94.06 91 TRP A C 1
ATOM 710 O O . TRP A 1 91 ? 4.474 4.697 -8.806 1.00 94.06 91 TRP A O 1
ATOM 720 N N . SER A 1 92 ? 5.818 6.488 -8.863 1.00 94.62 92 SER A N 1
ATOM 721 C CA . SER A 1 92 ? 4.851 7.348 -9.538 1.00 94.62 92 SER A CA 1
ATOM 722 C C . SER A 1 92 ? 4.486 6.840 -10.937 1.00 94.62 92 SER A C 1
ATOM 724 O O . SER A 1 92 ? 3.315 6.893 -11.326 1.00 94.62 92 SER A O 1
ATOM 726 N N . ALA A 1 93 ? 5.473 6.362 -11.696 1.00 95.44 93 ALA A N 1
ATOM 727 C CA . ALA A 1 93 ? 5.261 5.769 -13.010 1.00 95.44 93 ALA A CA 1
ATOM 728 C C . ALA A 1 93 ? 4.482 4.451 -12.900 1.00 95.44 93 ALA A C 1
ATOM 730 O O . ALA A 1 93 ? 3.493 4.283 -13.612 1.00 95.44 93 ALA A O 1
ATOM 731 N N . ALA A 1 94 ? 4.845 3.583 -11.952 1.00 95.56 94 ALA A N 1
ATOM 732 C CA . ALA A 1 94 ? 4.164 2.317 -11.705 1.00 95.56 94 ALA A CA 1
ATOM 733 C C . ALA A 1 94 ? 2.656 2.505 -11.478 1.00 95.56 94 ALA A C 1
ATOM 735 O O . ALA A 1 94 ? 1.856 1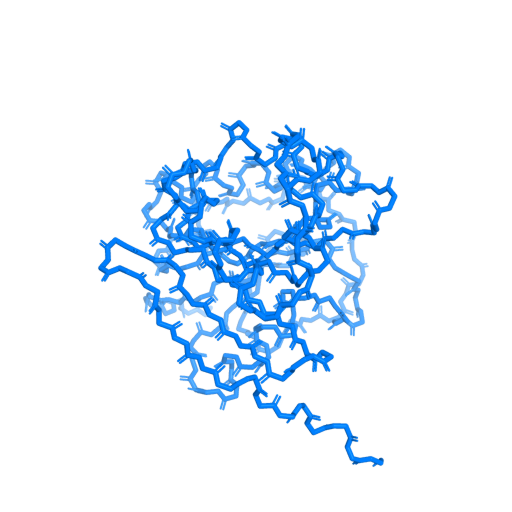.832 -12.121 1.00 95.56 94 ALA A O 1
ATOM 736 N N . LEU A 1 95 ? 2.253 3.471 -10.640 1.00 95.38 95 LEU A N 1
ATOM 737 C CA . LEU A 1 95 ? 0.833 3.780 -10.417 1.00 95.38 95 LEU A CA 1
ATOM 738 C C . LEU A 1 95 ? 0.115 4.248 -11.688 1.00 95.38 95 LEU A C 1
ATOM 740 O O . LEU A 1 95 ? -1.016 3.839 -11.946 1.00 95.38 95 LEU A O 1
ATOM 744 N N . THR A 1 96 ? 0.771 5.101 -12.478 1.00 95.19 96 THR A N 1
ATOM 745 C CA . THR A 1 96 ? 0.194 5.646 -13.716 1.00 95.19 96 THR A CA 1
ATOM 746 C C . THR A 1 96 ? -0.023 4.540 -14.746 1.00 95.19 96 THR A C 1
ATOM 748 O O . THR A 1 96 ? -1.097 4.438 -15.331 1.00 95.19 96 THR A O 1
ATOM 751 N N . PHE A 1 97 ? 0.975 3.680 -14.953 1.00 96.81 97 PHE A N 1
ATOM 752 C CA . PHE A 1 97 ? 0.847 2.559 -15.878 1.00 96.81 97 PHE A CA 1
ATOM 753 C C . PHE A 1 97 ? -0.100 1.481 -15.353 1.00 96.81 97 PHE A C 1
ATOM 755 O O . PHE A 1 97 ? -0.843 0.912 -16.143 1.00 96.81 97 PHE A O 1
ATOM 762 N N . ALA A 1 98 ? -0.158 1.239 -14.041 1.00 96.38 98 ALA A N 1
ATOM 763 C CA . ALA A 1 98 ? -1.125 0.303 -13.474 1.00 96.38 98 ALA A CA 1
ATOM 764 C C . ALA A 1 98 ? -2.565 0.709 -13.813 1.00 96.38 98 ALA A C 1
ATOM 766 O O . ALA A 1 98 ? -3.360 -0.140 -14.210 1.00 96.38 98 ALA A O 1
ATOM 767 N N . GLU A 1 99 ? -2.878 2.006 -13.746 1.00 94.44 99 GLU A N 1
ATOM 768 C CA . GLU A 1 99 ? -4.175 2.531 -14.179 1.00 94.44 99 GLU A CA 1
ATOM 769 C C . GLU A 1 99 ? -4.433 2.284 -15.677 1.00 94.44 99 GLU A C 1
ATOM 771 O O . GLU A 1 99 ? -5.515 1.821 -16.039 1.00 94.44 99 GLU A O 1
ATOM 776 N N . LEU A 1 100 ? -3.439 2.527 -16.541 1.00 94.88 100 LEU A N 1
ATOM 777 C CA . LEU A 1 100 ? -3.554 2.320 -17.993 1.00 94.88 100 LEU A CA 1
ATOM 778 C C . LEU A 1 100 ? -3.736 0.844 -18.378 1.00 94.88 100 LEU A C 1
ATOM 780 O O . LEU A 1 100 ? -4.546 0.537 -19.252 1.00 94.88 100 LEU A O 1
ATOM 784 N N . GLU A 1 101 ? -3.031 -0.066 -17.707 1.00 94.25 101 GLU A N 1
ATOM 785 C CA . GLU A 1 101 ? -3.099 -1.513 -17.956 1.00 94.25 101 GLU A CA 1
ATOM 786 C C . GLU A 1 101 ? -4.295 -2.191 -17.259 1.00 94.25 101 GLU A C 1
ATOM 788 O O . GLU A 1 101 ? -4.498 -3.399 -17.390 1.00 94.25 101 GLU A O 1
ATOM 793 N N . GLY A 1 102 ? -5.089 -1.449 -16.476 1.00 94.69 102 GLY A N 1
ATOM 794 C CA . GLY A 1 102 ? -6.179 -2.013 -15.672 1.00 94.69 102 GLY A CA 1
ATOM 795 C C . GLY A 1 102 ? -5.703 -2.899 -14.509 1.00 94.69 102 GLY A C 1
ATOM 796 O O . GLY A 1 102 ? -6.476 -3.708 -13.980 1.00 94.69 102 GLY A O 1
ATOM 797 N N . THR A 1 103 ? -4.441 -2.749 -14.101 1.00 97.50 103 THR A N 1
ATOM 798 C CA . THR A 1 103 ? -3.868 -3.396 -12.917 1.00 97.50 103 THR A CA 1
ATOM 799 C C . THR A 1 103 ? -4.349 -2.672 -11.661 1.00 97.50 103 THR A C 1
ATOM 801 O O . THR A 1 103 ? -4.253 -1.451 -11.548 1.00 97.50 103 THR A O 1
ATOM 804 N N . LEU A 1 104 ? -4.869 -3.411 -10.680 1.00 98.00 104 LEU A N 1
ATOM 805 C CA . LEU A 1 104 ? -5.359 -2.805 -9.443 1.00 98.00 104 LEU A CA 1
ATOM 806 C C . LEU A 1 104 ? -4.220 -2.524 -8.474 1.00 98.00 104 LEU A C 1
ATOM 808 O O . LEU A 1 104 ? -3.395 -3.392 -8.205 1.00 98.00 104 LEU A O 1
ATOM 812 N N . ASN A 1 105 ? -4.242 -1.347 -7.864 1.00 97.38 105 ASN A N 1
ATOM 813 C CA . ASN A 1 105 ? -3.251 -0.964 -6.866 1.00 97.38 105 ASN A CA 1
ATOM 814 C C . ASN A 1 105 ? -3.710 -1.332 -5.453 1.00 97.38 105 ASN A C 1
ATOM 816 O O . ASN A 1 105 ? -4.753 -0.861 -4.990 1.00 97.38 105 ASN A O 1
ATOM 820 N N . ALA A 1 106 ? -2.903 -2.117 -4.747 1.00 97.50 106 ALA A N 1
ATOM 821 C CA . ALA A 1 106 ? -2.989 -2.265 -3.303 1.00 97.50 106 ALA A CA 1
ATOM 822 C C . ALA A 1 106 ? -1.793 -1.556 -2.665 1.00 97.50 106 ALA A C 1
ATOM 824 O O . ALA A 1 106 ? -0.638 -1.919 -2.889 1.00 97.50 106 ALA A O 1
ATOM 825 N N . PHE A 1 107 ? -2.082 -0.518 -1.891 1.00 97.19 107 PHE A N 1
ATOM 826 C CA . PHE A 1 107 ? -1.073 0.313 -1.260 1.00 97.19 107 PHE A CA 1
ATOM 827 C C . PHE A 1 107 ? -1.048 0.057 0.239 1.00 97.19 107 PHE A C 1
ATOM 829 O O . PHE A 1 107 ? -2.068 0.163 0.926 1.00 97.19 107 PHE A O 1
ATOM 836 N N . ILE A 1 108 ? 0.137 -0.271 0.738 1.00 95.12 108 ILE A N 1
ATOM 837 C CA . ILE A 1 108 ? 0.398 -0.438 2.159 1.00 95.12 108 ILE A CA 1
ATOM 838 C C . ILE A 1 108 ? 0.995 0.862 2.665 1.00 95.12 108 ILE A C 1
ATOM 840 O O . ILE A 1 108 ? 2.111 1.233 2.286 1.00 95.12 108 ILE A O 1
ATOM 844 N N . LEU A 1 109 ? 0.255 1.567 3.517 1.00 93.81 109 LEU A N 1
ATOM 845 C CA . LEU A 1 109 ? 0.824 2.726 4.173 1.00 93.81 109 LEU A CA 1
ATOM 846 C C . LEU A 1 109 ? 1.884 2.214 5.153 1.00 93.81 109 LEU A C 1
ATOM 848 O O . LEU A 1 109 ? 1.589 1.503 6.108 1.00 93.81 109 LEU A O 1
ATOM 852 N N . ASP A 1 110 ? 3.139 2.515 4.849 1.00 89.31 110 ASP A N 1
ATOM 853 C CA . ASP A 1 110 ? 4.295 2.236 5.692 1.00 89.31 110 ASP A CA 1
ATOM 854 C C . ASP A 1 110 ? 5.149 3.494 5.693 1.00 89.31 110 ASP A C 1
ATOM 856 O O . ASP A 1 110 ? 5.566 3.987 4.640 1.00 89.31 110 ASP A O 1
ATOM 860 N N . SER A 1 111 ? 5.334 4.056 6.877 1.00 87.00 111 SER A N 1
ATOM 861 C CA . SER A 1 111 ? 6.105 5.269 7.087 1.00 87.00 111 SER A CA 1
ATOM 862 C C . SER A 1 111 ? 6.549 5.328 8.543 1.00 87.00 111 SER A C 1
ATOM 864 O O . SER A 1 111 ? 5.726 5.061 9.425 1.00 87.00 111 SER A O 1
ATOM 866 N N . PRO A 1 112 ? 7.782 5.771 8.831 1.00 86.50 112 PRO A N 1
ATOM 867 C CA . PRO A 1 112 ? 8.137 6.211 10.173 1.00 86.50 112 PRO A CA 1
ATOM 868 C C . PRO A 1 112 ? 7.151 7.283 10.658 1.00 86.50 112 PRO A C 1
ATOM 870 O O . PRO A 1 112 ? 6.799 8.180 9.888 1.00 86.50 112 PRO A O 1
ATOM 873 N N . SER A 1 113 ? 6.729 7.241 11.925 1.00 85.69 113 SER A N 1
ATOM 874 C CA . SER A 1 113 ? 5.679 8.134 12.451 1.00 85.69 113 SER A CA 1
ATOM 875 C C . SER A 1 113 ? 6.001 9.625 12.256 1.00 85.69 113 SER A C 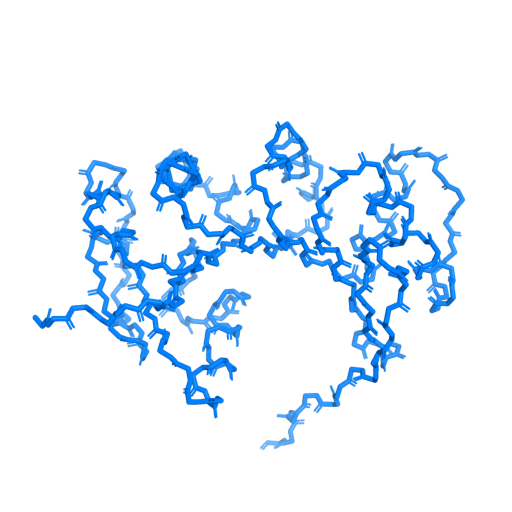1
ATOM 877 O O . SER A 1 113 ? 5.117 10.427 11.977 1.00 85.69 113 SER A O 1
ATOM 879 N N . ASN A 1 114 ? 7.281 10.014 12.316 1.00 89.56 114 ASN A N 1
ATOM 880 C CA . ASN A 1 114 ? 7.729 11.396 12.093 1.00 89.56 114 ASN A CA 1
ATOM 881 C C . ASN A 1 114 ? 7.715 11.845 10.618 1.00 89.56 114 ASN A C 1
ATOM 883 O O . ASN A 1 114 ? 7.959 13.018 10.344 1.00 89.56 114 ASN A O 1
ATOM 887 N N . ARG A 1 115 ? 7.481 10.927 9.675 1.00 92.69 115 ARG A N 1
ATOM 888 C CA . ARG A 1 115 ? 7.412 11.174 8.225 1.00 92.69 115 ARG A CA 1
ATOM 889 C C . ARG A 1 115 ? 6.028 10.861 7.648 1.00 92.69 115 ARG A C 1
ATOM 891 O O . ARG A 1 115 ? 5.860 10.904 6.433 1.00 92.69 115 ARG A O 1
ATOM 898 N N . PHE A 1 116 ? 5.038 10.574 8.497 1.00 94.31 116 PHE A N 1
ATOM 899 C CA . PHE A 1 116 ? 3.677 10.238 8.077 1.00 94.31 116 PHE A CA 1
ATOM 900 C C . PHE A 1 116 ? 3.090 11.283 7.117 1.00 94.31 116 PHE A C 1
ATOM 902 O O . PHE A 1 116 ? 2.610 10.937 6.040 1.00 94.31 116 PHE A O 1
ATOM 909 N N . ASN A 1 117 ? 3.196 12.569 7.467 1.00 94.25 117 ASN A N 1
ATOM 910 C CA . ASN A 1 117 ? 2.648 13.670 6.666 1.00 94.25 117 ASN A CA 1
ATOM 911 C C . ASN A 1 117 ? 3.259 13.753 5.264 1.00 94.25 117 ASN A C 1
ATOM 913 O O . ASN A 1 117 ? 2.559 14.120 4.322 1.00 94.25 117 ASN A O 1
ATOM 917 N N . ASP A 1 118 ? 4.534 13.396 5.119 1.00 93.94 118 ASP A N 1
ATOM 918 C CA . ASP A 1 118 ? 5.225 13.426 3.830 1.00 93.94 118 ASP A CA 1
ATOM 919 C C . ASP A 1 118 ? 4.663 12.349 2.899 1.00 93.94 118 ASP A C 1
ATOM 921 O O . ASP A 1 118 ? 4.373 12.615 1.734 1.00 93.94 118 ASP A O 1
ATOM 925 N N . VAL A 1 119 ? 4.441 11.142 3.431 1.00 94.56 119 VAL A N 1
ATOM 926 C CA . VAL A 1 119 ? 3.832 10.035 2.683 1.00 94.56 119 VAL A CA 1
ATOM 927 C C . VAL A 1 119 ? 2.364 10.333 2.392 1.00 94.56 119 VAL A C 1
ATOM 929 O O . VAL A 1 119 ? 1.928 10.257 1.243 1.00 94.56 119 VAL A O 1
ATOM 932 N N . TRP A 1 120 ? 1.595 10.721 3.409 1.00 95.25 120 TRP A N 1
ATOM 933 C CA . TRP A 1 120 ? 0.166 10.989 3.272 1.00 95.25 120 TRP A CA 1
ATOM 934 C C . TRP A 1 120 ? -0.115 12.144 2.303 1.00 95.25 120 TRP A C 1
ATOM 936 O O . TRP A 1 120 ? -0.997 12.028 1.454 1.00 95.25 120 TRP A O 1
ATOM 946 N N . GLY A 1 121 ? 0.686 13.214 2.341 1.00 94.94 121 GLY A N 1
ATOM 947 C CA . GLY A 1 121 ? 0.575 14.350 1.422 1.00 94.94 121 GLY A CA 1
ATOM 948 C C . GLY A 1 121 ? 0.787 13.985 -0.053 1.00 94.94 121 GLY A C 1
ATOM 949 O O . GLY A 1 121 ? 0.193 14.613 -0.928 1.00 94.94 121 GLY A O 1
ATOM 950 N N . VAL A 1 122 ? 1.574 12.943 -0.339 1.00 94.75 122 VAL A N 1
ATOM 951 C CA . VAL A 1 122 ? 1.754 12.389 -1.694 1.00 94.75 122 VAL A CA 1
ATOM 952 C C . VAL A 1 122 ? 0.623 11.433 -2.076 1.00 94.75 122 VAL A C 1
ATOM 954 O O . VAL A 1 122 ? 0.188 11.416 -3.231 1.00 94.75 122 VAL A O 1
ATOM 957 N N . VAL A 1 123 ? 0.147 10.629 -1.123 1.00 94.75 123 VAL A N 1
ATOM 958 C CA . VAL A 1 123 ? -0.883 9.606 -1.354 1.00 94.75 123 VAL A CA 1
ATOM 959 C C . VAL A 1 123 ? -2.261 10.229 -1.564 1.00 94.75 123 VAL A C 1
ATOM 961 O O . VAL A 1 123 ? -2.967 9.823 -2.484 1.00 94.75 123 VAL A O 1
ATOM 964 N N . VAL A 1 124 ? -2.648 11.234 -0.771 1.00 94.44 124 VAL A N 1
ATOM 965 C CA . VAL A 1 124 ? -3.991 11.848 -0.814 1.00 94.44 124 VAL A CA 1
ATOM 966 C C . VAL A 1 124 ? -4.395 12.323 -2.219 1.00 94.44 124 VAL A C 1
ATOM 968 O O . VAL A 1 124 ? -5.481 11.951 -2.670 1.00 94.44 124 VAL A O 1
ATOM 971 N N . PRO A 1 125 ? -3.559 13.061 -2.979 1.00 93.56 125 PRO A N 1
ATOM 972 C CA . PRO A 1 125 ? -3.893 13.463 -4.348 1.00 93.56 125 PRO A CA 1
ATOM 973 C C . PRO A 1 125 ? -4.129 12.292 -5.314 1.00 93.56 125 PRO A C 1
ATOM 975 O O . PRO A 1 125 ? -4.821 12.451 -6.317 1.00 93.56 125 PRO A O 1
ATOM 978 N N . ARG A 1 126 ? -3.552 11.123 -5.018 1.00 93.19 126 ARG A N 1
ATOM 979 C CA . ARG A 1 126 ? -3.567 9.914 -5.856 1.00 93.19 126 ARG A CA 1
ATOM 980 C C . ARG A 1 126 ? -4.484 8.829 -5.310 1.00 93.19 126 ARG A C 1
ATOM 982 O O . ARG A 1 126 ? -4.579 7.754 -5.892 1.00 93.19 126 ARG A O 1
ATOM 989 N N . ILE A 1 127 ? -5.190 9.099 -4.213 1.00 93.94 127 ILE A N 1
ATOM 990 C CA . ILE A 1 127 ? -5.890 8.076 -3.435 1.00 93.94 127 ILE A CA 1
ATOM 991 C C . ILE A 1 127 ? -6.952 7.327 -4.249 1.00 93.94 127 ILE A C 1
ATOM 993 O O . ILE A 1 127 ? -7.214 6.161 -3.992 1.00 93.94 127 ILE A O 1
ATOM 997 N N . ARG A 1 128 ? -7.499 7.958 -5.297 1.00 90.06 128 ARG A N 1
ATOM 998 C CA . ARG A 1 128 ? -8.460 7.340 -6.226 1.00 90.06 128 ARG A CA 1
ATOM 999 C C . ARG A 1 128 ? -7.857 6.303 -7.176 1.00 90.06 128 ARG A C 1
ATOM 1001 O O . ARG A 1 128 ? -8.607 5.525 -7.748 1.00 90.06 128 ARG A O 1
ATOM 1008 N N . GLN A 1 129 ? -6.537 6.281 -7.347 1.00 94.44 129 GLN A N 1
ATOM 1009 C CA . GLN A 1 129 ? -5.839 5.233 -8.102 1.00 94.44 129 GLN A CA 1
ATOM 1010 C C . GLN A 1 129 ? -5.696 3.945 -7.271 1.00 94.44 129 GLN A C 1
ATOM 1012 O O . GLN A 1 129 ? -5.370 2.879 -7.806 1.00 94.44 129 GLN A O 1
ATOM 1017 N N . LEU A 1 130 ? -5.938 4.033 -5.957 1.00 96.50 130 LEU A N 1
ATOM 1018 C CA . LEU A 1 130 ? -5.832 2.924 -5.020 1.00 96.50 130 LEU A CA 1
ATOM 1019 C C . LEU A 1 130 ? -7.142 2.142 -4.950 1.00 96.50 130 LEU A C 1
ATOM 1021 O O . LEU A 1 130 ? -8.229 2.706 -4.847 1.00 96.50 130 LEU A O 1
ATOM 1025 N N . HIS A 1 131 ? -7.016 0.820 -4.959 1.00 97.69 131 HIS A N 1
ATOM 1026 C CA . HIS A 1 131 ? -8.134 -0.111 -4.830 1.00 97.69 131 HIS A CA 1
ATOM 1027 C C . HIS A 1 131 ? -8.188 -0.734 -3.436 1.00 97.69 131 HIS A C 1
ATOM 1029 O O . HIS A 1 131 ? -9.271 -1.003 -2.918 1.00 97.69 131 HIS A O 1
ATOM 1035 N N . ILE A 1 132 ? -7.017 -0.923 -2.824 1.00 97.88 132 ILE A N 1
ATOM 1036 C CA . ILE A 1 132 ? -6.862 -1.290 -1.418 1.00 97.88 132 ILE A CA 1
ATOM 1037 C C . ILE A 1 132 ? -5.918 -0.281 -0.762 1.00 97.88 132 ILE A C 1
ATOM 1039 O O . ILE A 1 132 ? -4.830 -0.033 -1.282 1.00 97.88 132 ILE A O 1
ATOM 1043 N N . LEU A 1 133 ? -6.323 0.263 0.385 1.00 97.81 133 LEU A N 1
ATOM 1044 C CA . LEU A 1 133 ? -5.471 1.030 1.293 1.00 97.81 133 LEU A CA 1
ATOM 1045 C C . LEU A 1 133 ? -5.349 0.256 2.609 1.00 97.81 133 LEU A C 1
ATOM 1047 O O . LEU A 1 133 ? -6.346 0.090 3.311 1.00 97.81 133 LEU A O 1
ATOM 1051 N N . LEU A 1 134 ? -4.149 -0.230 2.926 1.00 96.81 134 LEU A N 1
ATOM 1052 C CA . LEU A 1 134 ? -3.861 -0.912 4.188 1.00 96.81 134 LEU A CA 1
ATOM 1053 C C . LEU A 1 134 ? -3.275 0.083 5.194 1.00 96.81 134 LEU A C 1
ATOM 1055 O O . LEU A 1 134 ? -2.307 0.772 4.874 1.00 96.81 134 LEU A O 1
ATOM 1059 N N . LEU A 1 135 ? -3.852 0.116 6.393 1.00 96.38 135 LEU A N 1
ATOM 1060 C CA . LEU A 1 135 ? -3.471 0.979 7.507 1.00 96.38 135 LEU A CA 1
ATOM 1061 C C . LEU A 1 135 ? -3.237 0.145 8.769 1.00 96.38 135 LEU A C 1
ATOM 1063 O O . LEU A 1 135 ? -3.953 -0.831 9.024 1.00 96.38 135 LEU A O 1
ATOM 1067 N N . ASP A 1 136 ? -2.283 0.553 9.595 1.00 94.62 136 ASP A N 1
ATOM 1068 C CA . ASP A 1 136 ? -2.216 0.106 10.984 1.00 94.62 136 ASP A CA 1
ATOM 1069 C C . ASP A 1 136 ? -3.022 1.019 11.931 1.00 94.62 136 ASP A C 1
ATOM 1071 O O . ASP A 1 136 ? -3.512 2.087 11.553 1.00 94.62 136 ASP A O 1
ATOM 1075 N N . GLY A 1 137 ? -3.194 0.584 13.181 1.00 94.44 137 GLY A N 1
ATOM 1076 C CA . GLY A 1 137 ? -3.932 1.342 14.191 1.00 94.44 137 GLY A CA 1
ATOM 1077 C C . GLY A 1 137 ? -3.340 2.722 14.504 1.00 94.44 137 GLY A C 1
ATOM 1078 O O . GLY A 1 137 ? -4.094 3.647 14.791 1.00 94.44 137 GLY A O 1
ATOM 1079 N N . GLU A 1 138 ? -2.017 2.887 14.443 1.00 94.06 138 GLU A N 1
ATOM 1080 C CA . GLU A 1 138 ? -1.368 4.178 14.706 1.00 94.06 138 GLU A CA 1
ATOM 1081 C C . GLU A 1 138 ? -1.610 5.146 13.543 1.00 94.06 138 GLU A C 1
ATOM 1083 O O . GLU A 1 138 ? -1.945 6.306 13.761 1.00 94.06 138 GLU A O 1
ATOM 1088 N N . GLN A 1 139 ? -1.556 4.656 12.308 1.00 95.81 139 GLN A N 1
ATOM 1089 C CA . GLN A 1 139 ? -1.847 5.421 11.099 1.00 95.81 139 GLN A CA 1
ATOM 1090 C C . GLN A 1 139 ? -3.308 5.874 11.025 1.00 95.81 139 GLN A C 1
ATOM 1092 O O . GLN A 1 139 ? -3.582 6.980 10.566 1.00 95.81 139 GLN A O 1
ATOM 1097 N N . ILE A 1 140 ? -4.255 5.059 11.502 1.00 97.00 140 ILE A N 1
ATOM 1098 C CA . ILE A 1 140 ? -5.663 5.473 11.626 1.00 97.00 140 ILE A CA 1
ATOM 1099 C C . ILE A 1 140 ? -5.780 6.685 12.565 1.00 97.00 140 ILE A C 1
ATOM 1101 O O . ILE A 1 140 ? -6.465 7.656 12.233 1.00 97.00 140 ILE A O 1
ATOM 1105 N N . ASP A 1 141 ? -5.072 6.661 13.698 1.00 95.75 141 ASP A N 1
ATOM 1106 C CA . ASP A 1 141 ? -5.048 7.773 14.653 1.00 95.75 141 ASP A CA 1
ATOM 1107 C C . ASP A 1 141 ? -4.335 9.014 14.077 1.00 95.75 141 ASP A C 1
ATOM 1109 O O . ASP A 1 141 ? -4.775 10.140 14.320 1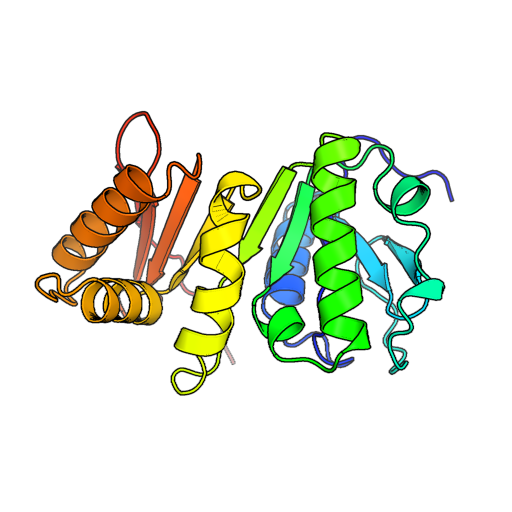.00 95.75 141 ASP A O 1
ATOM 1113 N N . GLU A 1 142 ? -3.261 8.835 13.296 1.00 96.06 142 GLU A N 1
ATOM 1114 C CA . GLU A 1 142 ? -2.572 9.929 12.591 1.00 96.06 142 GLU A CA 1
ATOM 1115 C C . GLU A 1 142 ? -3.495 10.626 11.582 1.00 96.06 142 GLU A C 1
ATOM 1117 O O . GLU A 1 142 ? -3.577 11.856 11.572 1.00 96.06 142 GLU A O 1
ATOM 1122 N N . ILE A 1 143 ? -4.251 9.864 10.781 1.00 96.31 143 ILE A N 1
ATOM 1123 C CA . ILE A 1 143 ? -5.231 10.433 9.841 1.00 96.31 143 ILE A CA 1
ATOM 1124 C C . ILE A 1 143 ? -6.308 11.202 10.607 1.00 96.31 143 ILE A C 1
ATOM 1126 O O . ILE A 1 143 ? -6.609 12.343 10.257 1.00 96.31 143 ILE A O 1
ATOM 1130 N N . ALA A 1 144 ? -6.855 10.627 11.684 1.00 96.81 144 ALA A N 1
ATOM 1131 C CA . ALA A 1 144 ? -7.835 11.321 12.518 1.00 96.81 144 ALA A CA 1
ATOM 1132 C C . ALA A 1 144 ? -7.284 12.642 13.071 1.00 96.81 144 ALA A C 1
ATOM 1134 O O . ALA A 1 144 ? -7.991 13.650 13.075 1.00 96.81 144 ALA A O 1
ATOM 1135 N N . ARG A 1 145 ? -6.016 12.661 13.496 1.00 96.00 145 ARG A N 1
ATOM 1136 C CA . ARG A 1 145 ? -5.352 13.871 13.989 1.00 96.00 145 ARG A CA 1
ATOM 1137 C C . ARG A 1 145 ? -5.190 14.926 12.900 1.00 96.00 145 ARG A C 1
ATOM 1139 O O . ARG A 1 145 ? -5.502 16.088 13.152 1.00 96.00 145 ARG A O 1
ATOM 1146 N N . LEU A 1 146 ? -4.727 14.538 11.711 1.00 94.75 146 LEU A N 1
ATOM 1147 C CA . LEU A 1 146 ? -4.566 15.452 10.576 1.00 94.75 146 LEU A CA 1
ATOM 1148 C C . LEU A 1 146 ? -5.887 16.075 10.137 1.00 94.75 146 LEU A C 1
ATOM 1150 O O . LEU A 1 146 ? -5.952 17.271 9.860 1.00 94.75 146 LEU A O 1
ATOM 1154 N N . GLU A 1 147 ? -6.944 15.273 10.120 1.00 94.06 147 GLU A N 1
ATOM 1155 C CA . GLU A 1 147 ? -8.277 15.701 9.709 1.00 94.06 147 GLU A CA 1
ATOM 1156 C C . GLU A 1 147 ? -9.076 16.358 10.853 1.00 94.06 147 GLU A C 1
ATOM 1158 O O . GLU A 1 147 ? -10.243 16.728 10.682 1.00 94.06 147 GLU A O 1
ATOM 1163 N N . ASN A 1 148 ? -8.448 16.539 12.023 1.00 96.12 148 ASN A N 1
ATOM 1164 C CA . ASN A 1 148 ? -9.019 17.175 13.210 1.00 96.12 148 ASN A CA 1
ATOM 1165 C C . ASN A 1 148 ? -10.295 16.470 13.728 1.00 96.12 148 ASN A C 1
ATOM 1167 O O . ASN A 1 148 ? -11.286 17.103 14.109 1.00 96.12 148 ASN A O 1
ATOM 1171 N N . TRP A 1 149 ? -10.298 15.136 13.715 1.00 97.06 149 TRP A N 1
ATOM 1172 C CA . TRP A 1 149 ? -11.378 14.294 14.240 1.00 97.06 149 TRP A CA 1
ATOM 1173 C C . TRP A 1 149 ? -11.123 13.882 15.693 1.00 97.06 149 TRP A C 1
ATOM 1175 O O . TRP A 1 149 ? -9.976 13.872 16.140 1.00 97.06 149 TRP A O 1
ATOM 1185 N N . PRO A 1 150 ? -12.175 13.513 16.448 1.00 95.19 150 PRO A N 1
ATOM 1186 C CA . PRO A 1 150 ? -11.996 12.880 17.749 1.00 95.19 150 PRO A CA 1
ATOM 1187 C C . PRO A 1 150 ? -11.148 11.612 17.617 1.00 95.19 150 PRO A C 1
ATOM 1189 O O . PRO A 1 150 ? -11.441 10.765 16.776 1.00 95.19 150 PRO A O 1
ATOM 1192 N N . ILE A 1 151 ? -10.117 11.493 18.454 1.00 95.94 151 ILE A N 1
ATOM 1193 C CA . ILE A 1 151 ? -9.247 10.317 18.501 1.00 95.94 151 ILE A CA 1
ATOM 1194 C C . ILE A 1 151 ? -9.757 9.391 19.604 1.00 95.94 151 ILE A C 1
ATOM 1196 O O . ILE A 1 151 ? -9.801 9.778 20.772 1.00 95.94 151 ILE A O 1
ATOM 1200 N N . ASP A 1 152 ? -10.116 8.172 19.221 1.00 96.12 152 ASP A N 1
ATOM 1201 C CA . ASP A 1 152 ? -10.446 7.073 20.122 1.00 96.12 152 ASP A CA 1
ATOM 1202 C C . ASP A 1 152 ? -9.637 5.844 19.694 1.00 96.12 152 ASP A C 1
ATOM 1204 O O . ASP A 1 152 ? -9.976 5.165 18.726 1.00 96.12 152 ASP A O 1
ATOM 1208 N N . SER A 1 153 ? -8.540 5.591 20.410 1.00 95.06 153 SER A N 1
ATOM 1209 C CA . SER A 1 153 ? -7.592 4.515 20.100 1.00 95.06 153 SER A CA 1
ATOM 1210 C C . SER A 1 153 ? -8.083 3.119 20.521 1.00 95.06 153 SER A C 1
ATOM 1212 O O . SER A 1 153 ? -7.323 2.152 20.405 1.00 95.06 153 SER A O 1
ATOM 1214 N N . SER A 1 154 ? -9.319 2.986 21.023 1.00 95.56 154 SER A N 1
ATOM 1215 C CA . SER A 1 154 ? -9.962 1.680 21.208 1.00 95.56 154 SER A CA 1
ATOM 1216 C C . SER A 1 154 ? -10.215 0.991 19.863 1.00 95.56 154 SER A C 1
ATOM 1218 O O . SER A 1 154 ? -10.229 1.629 18.806 1.00 95.56 154 SER A O 1
ATOM 1220 N N . LYS A 1 155 ? -10.442 -0.326 19.888 1.00 95.25 155 LYS A N 1
ATOM 1221 C CA . LYS A 1 155 ? -10.844 -1.092 18.703 1.00 95.25 155 LYS A CA 1
ATOM 1222 C C . LYS A 1 155 ? -12.063 -0.460 18.023 1.00 95.25 155 LYS A C 1
ATOM 1224 O O . LYS A 1 155 ? -12.033 -0.204 16.821 1.00 95.25 155 LYS A O 1
ATOM 1229 N N . GLU A 1 156 ? -13.125 -0.198 18.779 1.00 95.81 156 GLU A N 1
ATOM 1230 C CA . GLU A 1 156 ? -14.384 0.335 18.257 1.00 95.81 156 GLU A CA 1
ATOM 1231 C C . GLU A 1 156 ? -14.200 1.746 17.675 1.00 95.81 156 GLU A C 1
ATOM 1233 O O . GLU A 1 156 ? -14.688 2.032 16.578 1.00 95.81 156 GLU A O 1
ATOM 1238 N N . GLY A 1 157 ? -13.437 2.602 18.362 1.00 96.81 157 GLY A N 1
ATOM 1239 C CA . GLY A 1 157 ? -13.108 3.954 17.906 1.00 96.81 157 GLY A CA 1
ATOM 1240 C C . GLY A 1 157 ? -12.295 3.978 16.610 1.00 96.81 157 GLY A C 1
ATOM 1241 O O . GLY A 1 157 ? -12.613 4.724 15.674 1.00 96.81 157 GLY A O 1
ATOM 1242 N N . ARG A 1 158 ? -11.290 3.104 16.494 1.00 96.94 158 ARG A N 1
ATOM 1243 C CA . ARG A 1 158 ? -10.482 2.962 15.274 1.00 96.94 158 ARG A CA 1
ATOM 1244 C C . ARG A 1 158 ? -11.269 2.363 14.119 1.00 96.94 158 ARG A C 1
ATOM 1246 O O . ARG A 1 158 ? -11.102 2.821 12.994 1.00 96.94 158 ARG A O 1
ATOM 1253 N N . ILE A 1 159 ? -12.169 1.412 14.370 1.00 96.88 159 ILE A N 1
ATOM 1254 C CA . ILE A 1 159 ? -13.070 0.883 13.335 1.00 96.88 159 ILE A CA 1
ATOM 1255 C C . ILE A 1 159 ? -14.017 1.979 12.820 1.00 96.88 159 ILE A C 1
ATOM 1257 O O . ILE A 1 159 ? -14.181 2.131 11.608 1.00 96.88 159 ILE A O 1
ATOM 1261 N N . ALA A 1 160 ? -14.592 2.795 13.709 1.00 97.25 160 ALA A N 1
ATOM 1262 C CA . ALA A 1 160 ? -15.428 3.927 13.308 1.00 97.25 160 ALA A CA 1
ATOM 1263 C C . ALA A 1 160 ? -14.638 4.966 12.488 1.00 97.25 160 ALA A C 1
ATOM 1265 O O . ALA A 1 160 ? -15.134 5.510 11.494 1.00 97.25 160 ALA A O 1
ATOM 1266 N N . THR A 1 161 ? -13.382 5.209 12.870 1.00 98.12 161 THR A N 1
ATOM 1267 C CA . THR A 1 161 ? -12.462 6.082 12.130 1.00 98.12 161 THR A CA 1
ATOM 1268 C C . THR A 1 161 ? -12.117 5.496 10.760 1.00 98.12 161 THR A C 1
ATOM 1270 O O . THR A 1 161 ? -12.195 6.209 9.762 1.00 98.12 161 THR A O 1
ATOM 1273 N N . LEU A 1 162 ? -11.830 4.196 10.669 1.00 97.88 162 LEU A N 1
ATOM 1274 C CA . LEU A 1 162 ? -11.569 3.481 9.417 1.00 97.88 162 LEU A CA 1
ATOM 1275 C C . LEU A 1 162 ? -12.748 3.598 8.439 1.00 97.88 162 LEU A C 1
ATOM 1277 O O . LEU A 1 162 ? -12.563 3.902 7.260 1.00 97.88 162 LEU A O 1
ATOM 1281 N N . GLU A 1 163 ? -13.974 3.424 8.933 1.00 97.56 163 GLU A N 1
ATOM 1282 C CA . GLU A 1 163 ? -15.190 3.593 8.135 1.00 97.56 163 GLU A CA 1
ATOM 1283 C C . GLU A 1 163 ? -15.342 5.039 7.628 1.00 97.56 163 GLU A C 1
ATOM 1285 O O . GLU A 1 163 ? -15.759 5.284 6.491 1.00 97.56 163 GLU A O 1
ATOM 1290 N N . ARG A 1 164 ? -14.975 6.025 8.456 1.00 97.50 164 ARG A N 1
ATOM 1291 C CA . ARG A 1 164 ? -14.941 7.435 8.051 1.00 97.50 164 ARG A CA 1
ATOM 1292 C C . ARG A 1 164 ? -13.886 7.699 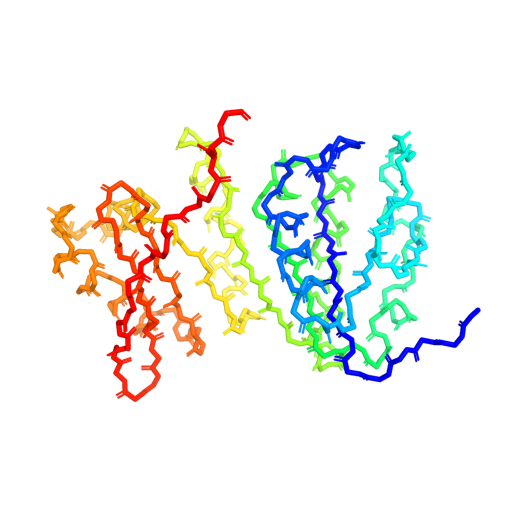6.976 1.00 97.50 164 ARG A C 1
ATOM 1294 O O . ARG A 1 164 ? -14.217 8.388 6.013 1.00 97.50 164 ARG A O 1
ATOM 1301 N N . ILE A 1 165 ? -12.686 7.127 7.100 1.00 97.12 165 ILE A N 1
ATOM 1302 C CA . ILE A 1 165 ? -11.632 7.204 6.076 1.00 97.12 165 ILE A CA 1
ATOM 1303 C C . ILE A 1 165 ? -12.174 6.657 4.754 1.00 97.12 165 ILE A C 1
ATOM 1305 O O . ILE A 1 165 ? -12.171 7.380 3.763 1.00 97.12 165 ILE A O 1
ATOM 1309 N N . HIS A 1 166 ? -12.737 5.444 4.745 1.00 97.12 166 HIS A N 1
ATOM 1310 C CA . HIS A 1 166 ? -13.349 4.848 3.550 1.00 97.12 166 HIS A CA 1
ATOM 1311 C C . HIS A 1 166 ? -14.387 5.773 2.890 1.00 97.12 166 HIS A C 1
ATOM 1313 O O . HIS A 1 166 ? -14.336 6.007 1.682 1.00 97.12 166 HIS A O 1
ATOM 1319 N N . ARG A 1 167 ? -15.300 6.366 3.674 1.00 95.31 167 ARG A N 1
ATOM 1320 C CA . ARG A 1 167 ? -16.328 7.282 3.144 1.00 95.31 167 ARG A CA 1
ATOM 1321 C C . ARG A 1 167 ? -15.756 8.545 2.498 1.00 95.31 167 ARG A C 1
ATOM 1323 O O . ARG A 1 167 ? -16.393 9.093 1.603 1.00 95.31 167 ARG A O 1
ATOM 1330 N N . GLN A 1 168 ? -14.611 9.032 2.964 1.00 94.38 168 GLN A N 1
ATOM 1331 C CA . GLN A 1 168 ? -14.010 10.258 2.443 1.00 94.38 168 GLN A CA 1
ATOM 1332 C C . GLN A 1 168 ? -13.046 10.018 1.285 1.00 94.38 168 GLN A C 1
ATOM 1334 O O . GLN A 1 168 ? -13.003 10.817 0.352 1.00 94.38 168 GLN A O 1
ATOM 1339 N N . THR A 1 169 ? -12.284 8.928 1.332 1.00 94.19 169 THR A N 1
ATOM 1340 C CA . THR A 1 169 ? -11.306 8.597 0.292 1.00 94.19 169 THR A CA 1
ATOM 1341 C C . THR A 1 169 ? -11.957 7.925 -0.912 1.00 94.19 169 THR A C 1
ATOM 1343 O O . THR A 1 169 ? -11.457 8.067 -2.027 1.00 94.19 169 THR A O 1
ATOM 1346 N N . LEU A 1 170 ? -13.084 7.231 -0.698 1.00 92.56 170 LEU A N 1
ATOM 1347 C CA . LEU A 1 170 ? -13.787 6.410 -1.690 1.00 92.56 170 LEU A CA 1
ATOM 1348 C C . LEU A 1 170 ? -12.926 5.275 -2.269 1.00 92.56 170 LEU A C 1
ATOM 1350 O O . LEU A 1 170 ? -13.251 4.731 -3.325 1.00 92.56 170 LEU A O 1
ATOM 1354 N N . VAL A 1 171 ? -11.843 4.904 -1.579 1.00 96.75 171 VAL A N 1
ATOM 1355 C CA . VAL A 1 171 ? -11.060 3.710 -1.913 1.00 96.75 171 VAL A CA 1
ATOM 1356 C C . VAL A 1 171 ? -11.960 2.489 -1.697 1.00 96.75 171 VAL A C 1
ATOM 1358 O O . VAL A 1 171 ? -12.521 2.370 -0.610 1.00 96.75 171 VAL A O 1
ATOM 1361 N N . PRO A 1 172 ? -12.096 1.571 -2.674 1.00 97.00 172 PRO A N 1
ATOM 1362 C CA . PRO A 1 172 ? -13.010 0.428 -2.584 1.00 97.00 172 PRO A CA 1
ATOM 1363 C C . PRO A 1 172 ? -12.866 -0.415 -1.311 1.00 97.00 172 PRO A C 1
ATOM 1365 O O . PRO A 1 172 ? -13.863 -0.893 -0.770 1.00 97.00 172 PRO A O 1
ATOM 1368 N N . HIS A 1 173 ? -11.630 -0.587 -0.839 1.00 97.81 173 HIS A N 1
ATOM 1369 C CA . HIS A 1 173 ? -11.316 -1.297 0.393 1.00 97.81 173 HIS A CA 1
ATOM 1370 C C . HIS A 1 173 ? -10.296 -0.520 1.221 1.00 97.81 173 HIS A C 1
ATOM 1372 O O . HIS A 1 173 ? -9.146 -0.355 0.812 1.00 97.81 173 HIS A O 1
ATOM 1378 N N . VAL A 1 174 ? -10.696 -0.090 2.417 1.00 98.12 174 VAL A N 1
ATOM 1379 C CA . VAL A 1 174 ? -9.770 0.446 3.420 1.00 98.12 174 VAL A CA 1
ATOM 1380 C C . VAL A 1 174 ? -9.660 -0.572 4.541 1.00 98.12 174 VAL A C 1
ATOM 1382 O O . VAL A 1 174 ? -10.619 -0.819 5.273 1.00 98.12 174 VAL A O 1
ATOM 1385 N N . ILE A 1 175 ? -8.497 -1.201 4.646 1.00 97.50 175 ILE A N 1
ATOM 1386 C CA . ILE A 1 175 ? -8.246 -2.289 5.584 1.00 97.50 175 ILE A CA 1
ATOM 1387 C C . ILE A 1 175 ? -7.404 -1.743 6.732 1.00 97.50 175 ILE A C 1
ATOM 1389 O O . ILE A 1 175 ? -6.302 -1.252 6.517 1.00 97.50 175 ILE A O 1
ATOM 1393 N N . GLY A 1 176 ? -7.923 -1.838 7.950 1.00 96.62 176 GLY A N 1
ATOM 1394 C CA . GLY A 1 176 ? -7.226 -1.488 9.181 1.00 96.62 176 GLY A CA 1
ATOM 1395 C C . GLY A 1 176 ? -6.796 -2.741 9.932 1.00 96.62 176 GLY A C 1
ATOM 1396 O O . GLY A 1 176 ? -7.535 -3.727 9.962 1.00 96.62 176 GLY A O 1
ATOM 1397 N N . ARG A 1 177 ? -5.625 -2.710 10.567 1.00 94.50 177 ARG A N 1
ATOM 1398 C CA . ARG A 1 177 ? -5.194 -3.762 11.494 1.00 94.50 177 ARG A CA 1
ATOM 1399 C C . ARG A 1 177 ? -4.489 -3.192 12.714 1.00 94.50 177 ARG A C 1
ATOM 1401 O O . ARG A 1 177 ? -3.732 -2.234 12.614 1.00 94.50 177 ARG A O 1
ATOM 1408 N N . ASP A 1 178 ? -4.657 -3.845 13.850 1.00 92.56 178 ASP A N 1
ATOM 1409 C CA . ASP A 1 178 ? -3.880 -3.567 15.047 1.00 92.56 178 ASP A CA 1
ATOM 1410 C C . ASP A 1 178 ? -3.461 -4.882 15.697 1.00 92.56 178 ASP A C 1
ATOM 1412 O O . ASP A 1 178 ? -4.256 -5.569 16.337 1.00 92.56 178 ASP A O 1
ATOM 1416 N N . ILE A 1 179 ? -2.180 -5.211 15.538 1.00 87.06 179 ILE A N 1
ATOM 1417 C CA . ILE A 1 179 ? -1.586 -6.425 16.102 1.00 87.06 179 ILE A CA 1
ATOM 1418 C C . ILE A 1 179 ? -1.579 -6.356 17.637 1.00 87.06 179 ILE A C 1
ATOM 1420 O O . ILE A 1 179 ? -1.783 -7.375 18.288 1.00 87.06 179 ILE A O 1
ATOM 1424 N N . LYS A 1 180 ? -1.399 -5.165 18.232 1.00 87.38 180 LYS A N 1
ATOM 1425 C CA . LYS A 1 180 ? -1.360 -4.992 19.696 1.00 87.38 180 LYS A CA 1
ATOM 1426 C C . LYS A 1 180 ? -2.727 -5.274 20.320 1.00 87.38 180 LYS A C 1
ATOM 1428 O O . LYS A 1 180 ? -2.794 -5.777 21.436 1.00 87.38 180 LYS A O 1
ATOM 1433 N N . GLN A 1 181 ? -3.803 -4.950 19.602 1.00 87.50 181 GLN A N 1
ATOM 1434 C CA . GLN A 1 181 ? -5.185 -5.167 20.045 1.00 87.50 181 GLN A CA 1
ATOM 1435 C C . GLN A 1 181 ? -5.854 -6.405 19.422 1.00 87.50 181 GLN A C 1
ATOM 1437 O O . GLN A 1 181 ? -7.014 -6.681 19.726 1.00 87.50 181 GLN A O 1
ATOM 1442 N N . GLY A 1 182 ? -5.159 -7.163 18.572 1.00 91.75 182 GLY A N 1
ATOM 1443 C CA . GLY A 1 182 ? -5.645 -8.443 18.056 1.00 91.75 182 GLY A CA 1
ATOM 1444 C C . GLY A 1 182 ? -6.785 -8.352 17.031 1.00 91.75 182 GLY A C 1
ATOM 1445 O O . GLY A 1 182 ? -7.557 -9.305 16.896 1.00 91.75 182 GLY A O 1
ATOM 1446 N N . TRP A 1 183 ? -6.933 -7.238 16.306 1.00 93.94 183 TRP A N 1
ATOM 1447 C CA . TRP A 1 183 ? -8.041 -7.055 15.359 1.00 93.94 183 TRP A CA 1
ATOM 1448 C C . TRP A 1 183 ? -7.597 -6.609 13.965 1.00 93.94 183 TRP A C 1
ATOM 1450 O O . TRP A 1 183 ? -6.569 -5.960 13.772 1.00 93.94 183 TRP A O 1
ATOM 1460 N N . ALA A 1 184 ? -8.423 -6.946 12.980 1.00 96.19 184 ALA A N 1
ATOM 1461 C CA . ALA A 1 184 ? -8.388 -6.406 11.632 1.00 96.19 184 ALA A CA 1
ATOM 1462 C C . ALA A 1 184 ? -9.817 -6.100 11.162 1.00 96.19 184 ALA A C 1
ATOM 1464 O O . ALA A 1 184 ? -10.774 -6.753 11.577 1.00 96.19 184 ALA A O 1
ATOM 1465 N N . ALA A 1 185 ? -9.978 -5.100 10.305 1.00 97.25 185 ALA A N 1
ATOM 1466 C CA . ALA A 1 185 ? -11.265 -4.735 9.735 1.00 97.25 185 ALA A CA 1
ATOM 1467 C C . ALA A 1 185 ? -11.101 -4.250 8.295 1.00 97.25 185 ALA A C 1
ATOM 1469 O O . ALA A 1 185 ? -10.099 -3.632 7.949 1.00 97.25 185 ALA A O 1
ATOM 1470 N N . ASN A 1 186 ? -12.096 -4.512 7.457 1.00 97.88 186 ASN A N 1
ATOM 1471 C CA . ASN A 1 186 ? -12.190 -4.015 6.090 1.00 97.88 186 ASN A CA 1
ATOM 1472 C C . ASN A 1 186 ? -13.429 -3.127 5.987 1.00 97.88 186 ASN A C 1
ATOM 1474 O O . ASN A 1 186 ? -14.549 -3.626 6.089 1.00 97.88 186 ASN A O 1
ATOM 1478 N N . ALA A 1 187 ? -13.227 -1.826 5.791 1.00 97.88 187 ALA A N 1
ATOM 1479 C CA . ALA A 1 187 ? -14.286 -0.893 5.445 1.00 97.88 187 ALA A CA 1
ATOM 1480 C C . ALA A 1 187 ? -14.455 -0.855 3.921 1.00 97.88 187 ALA A C 1
ATOM 1482 O O . ALA A 1 187 ? -13.509 -0.567 3.184 1.00 97.88 187 ALA A O 1
ATOM 1483 N N . HIS A 1 188 ? -15.668 -1.153 3.461 1.00 96.25 188 HIS A N 1
ATOM 1484 C CA . HIS A 1 188 ? -16.025 -1.209 2.046 1.00 96.25 188 HIS A CA 1
ATOM 1485 C C . HIS A 1 188 ? -17.478 -0.765 1.822 1.00 96.25 188 HIS A C 1
ATOM 1487 O O . HIS A 1 188 ? -18.216 -0.438 2.752 1.00 96.25 188 HIS A O 1
ATOM 1493 N N . THR A 1 189 ? -17.937 -0.779 0.569 1.00 91.38 189 THR A N 1
ATOM 1494 C CA . THR A 1 189 ? -19.263 -0.259 0.176 1.00 91.38 189 THR A CA 1
ATOM 1495 C C . THR A 1 189 ? -20.455 -0.925 0.882 1.00 91.38 189 THR A C 1
ATOM 1497 O O . THR A 1 189 ? -21.512 -0.311 0.990 1.00 91.38 189 THR A O 1
ATOM 1500 N N . TYR A 1 190 ? -20.307 -2.156 1.380 1.00 92.25 190 TYR A N 1
ATOM 1501 C CA . TYR A 1 190 ? -21.382 -2.885 2.074 1.00 92.25 190 TYR A CA 1
ATOM 1502 C C . TYR A 1 190 ? -21.306 -2.777 3.607 1.00 92.25 190 TYR A C 1
ATOM 1504 O O . TYR A 1 190 ? -22.088 -3.428 4.295 1.00 92.25 190 TYR A O 1
ATOM 1512 N N . GLY A 1 191 ? -20.384 -1.972 4.141 1.00 93.69 191 GLY A N 1
ATOM 1513 C CA . GLY A 1 191 ? -20.172 -1.792 5.575 1.00 93.69 191 GLY A CA 1
ATOM 1514 C C . GLY A 1 191 ? -18.766 -2.196 6.007 1.00 93.69 191 GLY A C 1
ATOM 1515 O O . GLY A 1 191 ? -17.814 -2.121 5.228 1.00 93.69 191 GLY A O 1
ATOM 1516 N N . VAL A 1 192 ? -18.644 -2.607 7.268 1.00 96.88 192 VAL A N 1
ATOM 1517 C CA . VAL A 1 192 ? -17.378 -3.041 7.864 1.00 96.88 192 VAL A CA 1
ATOM 1518 C C . VAL A 1 192 ? -17.428 -4.537 8.146 1.00 96.88 192 VAL A C 1
ATOM 1520 O O . VAL A 1 192 ? -18.337 -5.014 8.823 1.00 96.88 192 VAL A O 1
ATOM 1523 N N . ALA A 1 193 ? -16.433 -5.265 7.646 1.00 96.62 193 ALA A N 1
ATOM 1524 C CA . ALA A 1 193 ? -16.200 -6.662 7.986 1.00 96.62 193 ALA A CA 1
ATOM 1525 C C . ALA A 1 193 ? -15.016 -6.772 8.953 1.00 96.62 193 ALA A C 1
ATOM 1527 O O . ALA A 1 193 ? -13.924 -6.296 8.649 1.00 96.62 193 ALA A O 1
ATOM 1528 N N . GLU A 1 194 ? -15.222 -7.412 10.102 1.00 94.44 194 GLU A N 1
ATOM 1529 C CA . GLU A 1 194 ? -14.188 -7.617 11.119 1.00 94.44 194 GLU A CA 1
ATOM 1530 C C . GLU A 1 194 ? -13.576 -9.017 11.040 1.00 94.44 194 GLU A C 1
ATOM 1532 O O . GLU A 1 194 ? -14.245 -9.999 10.714 1.00 94.44 194 GLU A O 1
ATOM 1537 N N . ALA A 1 195 ? -12.302 -9.109 11.404 1.00 88.19 195 ALA A N 1
ATOM 1538 C CA . ALA A 1 195 ? -11.582 -10.352 11.609 1.00 88.19 195 ALA A CA 1
ATOM 1539 C C . ALA A 1 195 ? -10.681 -10.238 12.847 1.00 88.19 195 ALA A C 1
ATOM 1541 O O . ALA A 1 195 ? -10.200 -9.161 13.203 1.00 88.19 195 ALA A O 1
ATOM 1542 N N . SER A 1 196 ? -10.408 -11.363 13.501 1.00 81.31 196 SER A N 1
ATOM 1543 C CA . SER A 1 196 ? -9.286 -11.451 14.436 1.00 81.31 196 SER A CA 1
ATOM 1544 C C . SER A 1 196 ? -7.983 -11.307 13.648 1.00 81.31 196 SER A C 1
ATOM 1546 O O . SER A 1 196 ? -7.796 -12.035 12.667 1.00 81.31 196 SER A O 1
ATOM 1548 N N . SER A 1 197 ? -7.069 -10.424 14.056 1.00 70.19 197 SER A N 1
ATOM 1549 C CA . SER A 1 197 ? -5.711 -10.501 13.511 1.00 70.19 197 SER A CA 1
ATOM 1550 C C . SER A 1 197 ? -5.058 -11.734 14.133 1.00 70.19 197 SER A C 1
ATOM 1552 O O . SER A 1 197 ? -4.891 -11.776 15.350 1.00 70.19 197 SER A O 1
ATOM 1554 N N . GLY A 1 198 ? -4.757 -12.761 13.335 1.00 56.22 198 GLY A N 1
ATOM 1555 C CA . GLY A 1 198 ? -4.052 -13.942 13.840 1.00 56.22 198 GLY A CA 1
ATOM 1556 C C . GLY A 1 198 ? -2.741 -13.547 14.525 1.00 56.22 198 GLY A C 1
ATOM 1557 O O . GLY A 1 198 ? -2.086 -12.594 14.099 1.00 56.22 198 GLY A O 1
ATOM 1558 N N . GLU A 1 199 ? -2.366 -14.261 15.587 1.00 43.41 199 GLU A N 1
ATOM 1559 C CA . GLU A 1 199 ? -1.022 -14.165 16.158 1.00 43.41 199 GLU A CA 1
ATOM 1560 C C . GLU A 1 199 ? -0.013 -14.525 15.060 1.00 43.41 199 GLU A C 1
ATOM 1562 O O . GLU A 1 199 ? -0.026 -15.642 14.537 1.00 43.41 199 GLU A O 1
ATOM 1567 N N . SER A 1 200 ? 0.860 -13.588 14.680 1.00 42.69 200 SER A N 1
ATOM 1568 C CA . SER A 1 200 ? 2.048 -13.958 13.917 1.00 42.69 200 SER A CA 1
ATOM 1569 C C . SER A 1 200 ? 2.856 -14.926 14.770 1.00 42.69 200 SER A C 1
ATOM 1571 O O . SER A 1 200 ? 3.233 -14.607 15.897 1.00 42.69 200 SER A O 1
ATOM 1573 N N . ALA A 1 201 ? 3.124 -16.102 14.211 1.00 35.38 201 ALA A N 1
ATOM 1574 C CA . ALA A 1 201 ? 4.066 -17.075 14.729 1.00 35.38 201 ALA A CA 1
ATOM 1575 C C . ALA A 1 201 ? 5.481 -16.470 14.776 1.00 35.38 201 ALA A C 1
ATOM 1577 O O . ALA A 1 201 ? 6.307 -16.704 13.903 1.00 35.38 201 ALA A O 1
ATOM 1578 N N . THR A 1 202 ? 5.776 -15.686 15.806 1.00 36.44 202 THR A N 1
ATOM 1579 C CA . THR A 1 202 ? 7.135 -15.487 16.312 1.00 36.44 202 THR A CA 1
ATOM 1580 C C . THR A 1 202 ? 7.280 -16.375 17.536 1.00 36.44 202 THR A C 1
ATOM 1582 O O . THR A 1 202 ? 7.177 -15.926 18.676 1.00 36.44 202 THR A O 1
ATOM 1585 N N . GLY A 1 203 ? 7.424 -17.673 17.279 1.00 30.75 203 GLY A N 1
ATOM 1586 C CA . GLY A 1 203 ? 7.774 -18.673 18.274 1.00 30.75 203 GLY A CA 1
ATOM 1587 C C . GLY A 1 203 ? 9.213 -19.114 18.056 1.00 30.75 203 GLY A C 1
ATOM 1588 O O . GLY A 1 203 ? 9.435 -19.990 17.230 1.00 30.75 203 GLY A O 1
ATOM 1589 N N . THR A 1 204 ? 10.111 -18.491 18.830 1.00 29.55 204 THR A N 1
ATOM 1590 C CA . THR A 1 204 ? 11.482 -18.905 19.214 1.00 29.55 204 THR A CA 1
ATOM 1591 C C . THR A 1 204 ? 12.513 -19.198 18.133 1.00 29.55 204 THR A C 1
ATOM 1593 O O . THR A 1 204 ? 12.367 -20.213 17.423 1.00 29.55 204 THR A O 1
#

Sequence (204 aa):
MARPMGRILGFASEDSEGTGVVHAVASSLHGLDRDVWWIQRDGTDCPYPPTDESKEIHRAAFDWHDLLNGARWLLTSGRSILGDEEEFASWSAALTFAELEGTLNAFILDSPSNRFNDVWGVVVPRIRQLHILLLDGEQIDEIARLENWPIDSSKEGRIATLERIHRQTLVPHVIGRDIKQGWAANAHTYGVAEASSGESATGT

Radius of gyration: 16.83 Å; chains: 1; bounding box: 43×38×42 Å